Protein 8IS2 (pdb70)

Nearest PDB structures (foldseek):
  8is2-assembly1_A  TM=1.010E+00  e=1.302E-20  uncultured actinomycete
  8is2-assembly1_B  TM=9.151E-01  e=4.035E-15  uncultured actinomycete
  1tuw-assembly1_A-2  TM=8.340E-01  e=1.402E-08  Streptomyces glaucescens
  4oi3-assembly1_B  TM=5.193E-01  e=4.581E-02  Streptomyces coelicolor A3(2)
  6fxd-assembly1_B-2  TM=5.027E-01  e=1.161E-01  Pseudomonas fluorescens

Solvent-accessible surface area: 11975 Å² total; per-residue (Å²): 140,52,34,48,2,54,1,10,83,25,84,133,67,100,27,92,119,84,0,11,116,24,16,33,97,15,8,117,49,124,20,3,54,71,82,0,1,29,16,19,31,0,2,17,14,85,50,0,8,0,20,15,13,47,32,23,163,94,64,32,179,120,112,127,92,161,125,69,72,100,65,98,108,69,20,45,101,34,15,85,117,24,19,59,104,20,129,196,46,36,11,118,78,35,4,25,26,88,91,78,115,26,123,99,95,25,49,0,64,1,12,66,33,71,129,70,93,30,110,112,63,1,17,144,30,3,38,112,10,11,115,54,122,9,3,87,110,79,24,2,75,19,10,30,0,6,15,2,81,52,0,8,0,21,11,17,77,56,149,78,86,54,110,104,55,20,57,115,37,18,95,122,18,24,53,57,19,89,62,92,174,22,102,117,66,107,44,28,14,170,52,20,6,17,26,68,74,81,131,19,183,68,62,101

B-factor: mean 30.56, std 10.51, range [15.71, 93.15]

Organism: Actinomycetes bacterium (NCBI:txid1883427)

Radius of gyration: 17.84 Å; Cα contacts (8 Å, |Δi|>4): 338; chains: 2; bounding box: 38×46×34 Å

Sequence (204 aa):
MATTLIVARLKPGDHRDQISRLFAESDTTELPDLVGVQERRLLTFKDLYFHLVRTDEALSKTLTPQHDHPLFRSISEAMDEYVTPYEQASARQFYHWKRGLGRVATTLIVARLKPGDHRDQISRLFAESDTTELPDLVGVQERRLLTFKDLYFHLVRTDHPLFRSISEAMDEYVTPYEGAWGSVEQASARQFYHWKRGLGRVQP

Secondary structure (DSSP, 8-state):
-EEEEEEEEEPSS--HHHHHHHHHHHTTSSHHHHHTEEEEEEEEETTEEEEEEEE-GGGS-----SS--HHHHHHHHHHTTTEE-----BPEEEEEEETTTEE-/-EEEEEEEEPSS--HHHHHHHHHHHTTSSHHHHHT-SEEEEEEETTEEEEEEE---HHHHHHHHHGGGTEE-SSSTTTTTS--B-EEEEEEETTTEEEE-

Foldseek 3Di:
DDKWKFKWFWDPDDCVVVLVVLVVVLVVDCVCQQQQWDDWDWDDDDRMIIIITDGDPPSHDDDDDPDDDPSCVVSVVSCVVTTDHPVVRIDDDDWDQDVPPGTD/DKKKFKWFWDPDDCVVVLCVLVVVLVVDCVCVVQQWPDWDWDDDDRMIMIMTDGVPVSVVVSVVSCVVTTWHPDDPCTPNDGRIDDDQFDADPPVGGDHD

InterPro domains:
  IPR006765 Polyketide synthesis cyclase [PF04673] (3-105)
  IPR011008 Dimeric alpha-beta barrel [SSF54909] (1-106)
  IPR038474 Polyketide synthesis cyclase superfamily [G3DSA:3.30.70.1090] (1-107)

Structure (mmCIF, N/CA/C/O backbone):
data_8IS2
#
_entry.id   8IS2
#
_cell.length_a   50.945
_cell.length_b   50.945
_cell.length_c   74.750
_cell.angle_alpha   90.00
_cell.angle_beta   90.00
_cell.angle_gamma   120.00
#
_symmetry.space_group_name_H-M   'P 31'
#
loop_
_entity.id
_entity.type
_entity.pdbx_description
1 polymer Cyclase
2 water water
#
loop_
_atom_site.group_PDB
_atom_site.id
_atom_site.type_symbol
_atom_site.label_atom_id
_atom_site.label_alt_id
_atom_site.label_comp_id
_atom_site.label_asym_id
_atom_site.label_entity_id
_atom_site.label_seq_id
_atom_site.pdbx_PDB_ins_code
_atom_site.Cartn_x
_atom_site.Cartn_y
_atom_site.Cartn_z
_atom_site.occupancy
_atom_site.B_iso_or_equiv
_atom_site.auth_seq_id
_atom_site.auth_comp_id
_atom_site.auth_asym_id
_atom_site.auth_atom_id
_atom_site.pdbx_PDB_model_num
ATOM 1 N N . MET A 1 5 ? -7.568 4.557 -14.360 1.00 33.47 1 MET A N 1
ATOM 2 C CA . MET A 1 5 ? -7.971 4.806 -12.981 1.00 31.20 1 MET A CA 1
ATOM 3 C C . MET A 1 5 ? -9.087 5.835 -12.896 1.00 28.87 1 MET A C 1
ATOM 4 O O . MET A 1 5 ? -9.163 6.755 -13.706 1.00 30.77 1 MET A O 1
ATOM 9 N N . ALA A 1 6 ? -9.957 5.672 -11.906 1.00 24.25 2 ALA A N 1
ATOM 10 C CA . ALA A 1 6 ? -10.912 6.708 -11.545 1.00 21.59 2 ALA A CA 1
ATOM 11 C C . ALA A 1 6 ? -11.040 6.739 -10.033 1.00 20.74 2 ALA A C 1
ATOM 12 O O . ALA A 1 6 ? -11.058 5.692 -9.386 1.00 21.73 2 ALA A O 1
ATOM 14 N N . THR A 1 7 ? -11.126 7.940 -9.472 1.00 21.04 3 THR A N 1
ATOM 15 C CA . THR A 1 7 ? -11.350 8.134 -8.046 1.00 21.05 3 THR A CA 1
ATOM 16 C C . THR A 1 7 ? -12.676 8.860 -7.865 1.00 19.44 3 THR A C 1
ATOM 17 O O . THR A 1 7 ? -12.937 9.871 -8.531 1.00 21.38 3 THR A O 1
ATOM 21 N N . THR A 1 8 ? -13.528 8.319 -7.004 1.00 19.01 4 THR A N 1
ATOM 22 C CA . THR A 1 8 ? -14.850 8.872 -6.743 1.00 19.22 4 THR A CA 1
ATOM 23 C C . THR A 1 8 ? -14.985 9.147 -5.256 1.00 18.82 4 THR A C 1
ATOM 24 O O . THR A 1 8 ? -14.589 8.321 -4.436 1.00 18.74 4 THR A O 1
ATOM 28 N N . LEU A 1 9 ? -15.536 10.318 -4.917 1.00 17.31 5 LEU A N 1
ATOM 29 C CA . LEU A 1 9 ? -15.865 10.679 -3.537 1.00 17.19 5 LEU A CA 1
ATOM 30 C C . LEU A 1 9 ? -17.382 10.723 -3.392 1.00 18.08 5 LEU A C 1
ATOM 31 O O . LEU A 1 9 ? -18.044 11.589 -3.973 1.00 20.88 5 LEU A O 1
ATOM 36 N N . ILE A 1 10 ? -17.919 9.815 -2.607 1.00 18.66 6 ILE A N 1
ATOM 37 C CA . ILE A 1 10 ? -19.353 9.705 -2.358 1.00 19.10 6 ILE A CA 1
ATOM 38 C C . ILE A 1 10 ? -19.644 10.302 -0.993 1.00 19.30 6 ILE A C 1
ATOM 39 O O . ILE A 1 10 ? -18.882 10.097 -0.038 1.00 20.01 6 ILE A O 1
ATOM 44 N N . VAL A 1 11 ? -20.732 11.062 -0.896 1.00 21.20 7 VAL A N 1
ATOM 45 C CA . VAL A 1 11 ? -21.046 11.831 0.299 1.00 23.49 7 VAL A CA 1
ATOM 46 C C . VAL A 1 11 ? -22.476 11.529 0.721 1.00 22.58 7 VAL A C 1
ATOM 47 O O . VAL A 1 11 ? -23.379 11.448 -0.116 1.00 23.92 7 VAL A O 1
ATOM 51 N N . ALA A 1 12 ? -22.685 11.391 2.025 1.00 22.04 8 ALA A N 1
ATOM 52 C CA . ALA A 1 12 ? -24.022 11.279 2.585 1.00 22.76 8 ALA A CA 1
ATOM 53 C C . ALA A 1 12 ? -24.001 11.877 3.981 1.00 22.72 8 ALA A C 1
ATOM 54 O O . ALA A 1 12 ? -22.947 12.234 4.517 1.00 23.42 8 ALA A O 1
ATOM 56 N N . ARG A 1 13 ? -25.180 11.990 4.574 1.00 22.66 9 ARG A N 1
ATOM 57 C CA . ARG A 1 13 ? -25.319 12.493 5.931 1.00 22.48 9 ARG A CA 1
ATOM 58 C C . ARG A 1 13 ? -25.493 11.313 6.880 1.00 21.16 9 ARG A C 1
ATOM 59 O O . ARG A 1 13 ? -26.318 10.432 6.634 1.00 22.91 9 ARG A O 1
ATOM 67 N N . LEU A 1 14 ? -24.721 11.293 7.962 1.00 22.21 10 LEU A N 1
ATOM 68 C CA . LEU A 1 14 ? -24.909 10.274 8.989 1.00 22.43 10 LEU A CA 1
ATOM 69 C C . LEU A 1 14 ? -26.199 10.520 9.760 1.00 25.24 10 LEU A C 1
ATOM 70 O O . LEU A 1 14 ? -26.577 11.667 10.020 1.00 26.45 10 LEU A O 1
ATOM 75 N N . LYS A 1 15 ? -26.880 9.434 10.141 1.00 26.09 11 LYS A N 1
ATOM 76 C CA . LYS A 1 15 ? -27.976 9.538 11.088 1.00 32.12 11 LYS A CA 1
ATOM 77 C C . LYS A 1 15 ? -27.409 9.669 12.495 1.00 34.59 11 LYS A C 1
ATOM 78 O O . LYS A 1 15 ? -26.251 9.313 12.735 1.00 36.24 11 LYS A O 1
ATOM 84 N N . PRO A 1 16 ? -28.191 10.205 13.436 1.00 37.65 12 PRO A N 1
ATOM 85 C CA . PRO A 1 16 ? -27.690 10.392 14.806 1.00 38.38 12 PRO A CA 1
ATOM 86 C C . PRO A 1 16 ? -27.127 9.110 15.404 1.00 37.87 12 PRO A C 1
ATOM 87 O O . PRO A 1 16 ? -27.657 8.018 15.197 1.00 37.28 12 PRO A O 1
ATOM 91 N N . GLY A 1 17 ? -26.052 9.262 16.167 1.00 37.97 13 GLY A N 1
ATOM 92 C CA . GLY A 1 17 ? -25.332 8.170 16.789 1.00 38.51 13 GLY A CA 1
ATOM 93 C C . GLY A 1 17 ? -23.901 8.099 16.298 1.00 38.00 13 GLY A C 1
ATOM 94 O O . GLY A 1 17 ? -23.406 8.983 15.592 1.00 39.30 13 GLY A O 1
ATOM 95 N N . ASP A 1 18 ? -23.222 7.028 16.694 1.00 36.09 14 ASP A N 1
ATOM 96 C CA . ASP A 1 18 ? -21.886 6.708 16.202 1.00 35.13 14 ASP A CA 1
ATOM 97 C C . ASP A 1 18 ? -22.005 5.351 15.520 1.00 31.94 14 ASP A C 1
ATOM 98 O O . ASP A 1 18 ? -22.088 4.315 16.188 1.00 31.84 14 ASP A O 1
ATOM 103 N N . HIS A 1 19 ? -22.034 5.364 14.191 1.00 29.21 15 HIS A N 1
ATOM 104 C CA . HIS A 1 19 ? -22.237 4.167 13.395 1.00 27.26 15 HIS A CA 1
ATOM 105 C C . HIS A 1 19 ? -20.956 3.683 12.746 1.00 25.89 15 HIS A C 1
ATOM 106 O O . HIS A 1 19 ? -21.011 2.794 11.894 1.00 25.49 15 HIS A O 1
ATOM 113 N N . ARG A 1 20 ? -19.803 4.224 13.139 1.00 25.59 16 ARG A N 1
ATOM 114 C CA . ARG A 1 20 ? -18.577 3.938 12.402 1.00 26.32 16 ARG A CA 1
ATOM 115 C C . ARG A 1 20 ? -18.210 2.458 12.456 1.00 24.43 16 ARG A C 1
ATOM 116 O O . ARG A 1 20 ? -17.823 1.877 11.435 1.00 23.51 16 ARG A O 1
ATOM 124 N N . ASP A 1 21 ? -18.317 1.827 13.630 1.00 24.50 17 ASP A N 1
ATOM 125 C CA . ASP A 1 21 ? -17.992 0.405 13.726 1.00 24.48 17 ASP A CA 1
ATOM 126 C C . ASP A 1 21 ? -18.895 -0.434 12.828 1.00 23.54 17 ASP A C 1
ATOM 127 O O . ASP A 1 21 ? -18.440 -1.393 12.190 1.00 21.86 17 ASP A O 1
ATOM 132 N N . GLN A 1 22 ? -20.175 -0.072 12.755 1.00 22.76 18 GLN A N 1
ATOM 133 C CA . GLN A 1 22 ? -21.130 -0.812 11.935 1.00 23.43 18 GLN A CA 1
ATOM 134 C C . GLN A 1 22 ? -20.838 -0.637 10.446 1.00 20.58 18 GLN A C 1
ATOM 135 O O . GLN A 1 22 ? -20.829 -1.618 9.684 1.00 20.74 18 GLN A O 1
ATOM 141 N N . ILE A 1 23 ? -20.633 0.616 10.008 1.00 19.38 19 ILE A N 1
ATOM 142 C CA . ILE A 1 23 ? -20.318 0.908 8.613 1.00 19.20 19 ILE A CA 1
ATOM 143 C C . ILE A 1 23 ? -19.018 0.227 8.215 1.00 18.38 19 ILE A C 1
ATOM 144 O O . ILE A 1 23 ? -18.926 -0.409 7.159 1.00 19.84 19 ILE A O 1
ATOM 149 N N . SER A 1 24 ? -17.986 0.367 9.055 1.00 18.62 20 SER A N 1
ATOM 150 C CA . SER A 1 24 ? -16.708 -0.287 8.811 1.00 19.11 20 SER A CA 1
ATOM 151 C C . SER A 1 24 ? -16.907 -1.775 8.579 1.00 18.61 20 SER A C 1
ATOM 152 O O . SER A 1 24 ? -16.356 -2.350 7.633 1.00 20.41 20 SER A O 1
ATOM 155 N N . ARG A 1 25 ? -17.719 -2.408 9.432 1.00 20.37 21 ARG A N 1
ATOM 156 C CA . ARG A 1 25 ? -17.962 -3.841 9.317 1.00 20.34 21 ARG A CA 1
ATOM 157 C C . ARG A 1 25 ? -18.637 -4.192 8.002 1.00 19.67 21 ARG A C 1
ATOM 158 O O . ARG A 1 25 ? -18.274 -5.186 7.359 1.00 20.66 21 ARG A O 1
ATOM 166 N N . LEU A 1 26 ? -19.649 -3.426 7.609 1.00 19.36 22 LEU A N 1
ATOM 167 C CA . LEU A 1 26 ? -20.333 -3.704 6.346 1.00 21.00 22 LEU A CA 1
ATOM 168 C C . LEU A 1 26 ? -19.341 -3.729 5.190 1.00 19.96 22 LEU A C 1
ATOM 169 O O . LEU A 1 26 ? -19.366 -4.624 4.337 1.00 19.60 22 LEU A O 1
ATOM 174 N N . PHE A 1 27 ? -18.449 -2.745 5.149 1.00 18.30 23 PHE A N 1
ATOM 175 C CA . PHE A 1 27 ? -17.490 -2.673 4.055 1.00 18.24 23 PHE A CA 1
ATOM 176 C C . PHE A 1 27 ? -16.396 -3.732 4.167 1.00 18.62 23 PHE A C 1
ATOM 177 O O . PHE A 1 27 ? -16.023 -4.346 3.159 1.00 18.56 23 PHE A O 1
ATOM 185 N N . ALA A 1 28 ? -15.873 -3.953 5.371 1.00 17.93 24 ALA A N 1
ATOM 186 C CA . ALA A 1 28 ? -14.871 -4.997 5.593 1.00 19.61 24 ALA A CA 1
ATOM 187 C C . ALA A 1 28 ? -15.370 -6.349 5.103 1.00 20.82 24 ALA A C 1
ATOM 188 O O . ALA A 1 28 ? -14.666 -7.057 4.374 1.00 22.70 24 ALA A O 1
ATOM 190 N N . GLU A 1 29 ? -16.581 -6.743 5.518 1.00 20.01 25 GLU A N 1
ATOM 191 C CA . GLU A 1 29 ? -17.158 -8.005 5.071 1.00 23.81 25 GLU A CA 1
ATOM 192 C C . GLU A 1 29 ? -17.342 -8.028 3.553 1.00 22.31 25 GLU A C 1
ATOM 193 O O . GLU A 1 29 ? -16.967 -9.003 2.891 1.00 21.42 25 GLU A O 1
ATOM 199 N N . SER A 1 30 ? -17.864 -6.936 2.979 1.00 24.10 26 SER A N 1
ATOM 200 C CA . SER A 1 30 ? -18.035 -6.870 1.530 1.00 23.81 26 SER A CA 1
ATOM 201 C C . SER A 1 30 ? -16.700 -7.027 0.818 1.00 21.12 26 SER A C 1
ATOM 202 O O . SER A 1 30 ? -16.596 -7.745 -0.189 1.00 21.61 26 SER A O 1
ATOM 205 N N . ASP A 1 31 ? -15.657 -6.400 1.351 1.00 19.91 27 ASP A N 1
ATOM 206 C CA . ASP A 1 31 ? -14.344 -6.410 0.722 1.00 21.23 27 ASP A CA 1
ATOM 207 C C . ASP A 1 31 ? -13.612 -7.736 0.869 1.00 23.20 27 ASP A C 1
ATOM 208 O O . ASP A 1 31 ? -12.543 -7.888 0.271 1.00 24.60 27 ASP A O 1
ATOM 213 N N . THR A 1 32 ? -14.146 -8.699 1.628 1.00 23.39 28 THR A N 1
ATOM 214 C CA . THR A 1 32 ? -13.626 -10.061 1.598 1.00 25.72 28 THR A CA 1
ATOM 215 C C . THR A 1 32 ? -14.266 -10.904 0.507 1.00 27.39 28 THR A C 1
ATOM 216 O O . THR A 1 32 ? -13.824 -12.036 0.292 1.00 29.41 28 THR A O 1
ATOM 220 N N . THR A 1 33 ? -15.305 -10.402 -0.162 1.00 27.14 29 THR A N 1
ATOM 221 C CA . THR A 1 33 ? -15.980 -11.136 -1.219 1.00 28.33 29 THR A CA 1
ATOM 222 C C . THR A 1 33 ? -15.335 -10.799 -2.557 1.00 29.38 29 THR A C 1
ATOM 223 O O . THR A 1 33 ? -14.368 -10.037 -2.640 1.00 26.94 29 THR A O 1
ATOM 227 N N . GLU A 1 34 ? -15.887 -11.364 -3.628 1.00 30.65 30 GLU A N 1
ATOM 228 C CA . GLU A 1 34 ? -15.436 -10.965 -4.954 1.00 33.47 30 GLU A CA 1
ATOM 229 C C . GLU A 1 34 ? -15.999 -9.615 -5.404 1.00 30.72 30 GLU A C 1
ATOM 230 O O . GLU A 1 34 ? -15.648 -9.166 -6.499 1.00 28.93 30 GLU A O 1
ATOM 236 N N . LEU A 1 35 ? -16.831 -8.945 -4.589 1.00 27.42 31 LEU A N 1
ATOM 237 C CA . LEU A 1 35 ? -17.405 -7.664 -5.010 1.00 26.72 31 LEU A CA 1
ATOM 238 C C . LEU A 1 35 ? -16.360 -6.622 -5.401 1.00 25.20 31 LEU A C 1
ATOM 239 O O . LEU A 1 35 ? -16.496 -6.018 -6.477 1.00 25.70 31 LEU A O 1
ATOM 244 N N . PRO A 1 36 ? -15.311 -6.360 -4.619 1.00 23.35 32 PRO A N 1
ATOM 245 C CA . PRO A 1 36 ? -14.279 -5.445 -5.127 1.00 23.83 32 PRO A CA 1
ATOM 246 C C . PRO A 1 36 ? -13.618 -5.940 -6.395 1.00 23.56 32 PRO A C 1
ATOM 247 O O . PRO A 1 36 ? -13.114 -5.122 -7.172 1.00 23.02 32 PRO A O 1
ATOM 251 N N . ASP A 1 37 ? -13.605 -7.255 -6.632 1.00 26.96 33 ASP A N 1
ATOM 252 C CA . ASP A 1 37 ? -13.017 -7.779 -7.860 1.00 27.97 33 ASP A CA 1
ATOM 253 C C . ASP A 1 37 ? -13.945 -7.595 -9.052 1.00 29.29 33 ASP A C 1
ATOM 254 O O . ASP A 1 37 ? -13.468 -7.372 -10.169 1.00 31.42 33 ASP A O 1
ATOM 259 N N . LEU A 1 38 ? -15.261 -7.689 -8.843 1.00 28.34 34 LEU A N 1
ATOM 260 C CA . LEU A 1 38 ? -16.205 -7.371 -9.914 1.00 31.04 34 LEU A CA 1
ATOM 261 C C . LEU A 1 38 ? -16.139 -5.896 -10.286 1.00 29.18 34 LEU A C 1
ATOM 262 O O . LEU A 1 38 ? -16.195 -5.542 -11.469 1.00 28.98 34 LEU A O 1
ATOM 267 N N . VAL A 1 39 ? -16.035 -5.019 -9.290 1.00 25.13 35 VAL A N 1
ATOM 268 C CA . VAL A 1 39 ? -15.996 -3.585 -9.555 1.00 23.54 35 VAL A CA 1
ATOM 269 C C . VAL A 1 39 ? -14.655 -3.181 -10.155 1.00 24.96 35 VAL A C 1
ATOM 270 O O . VAL A 1 39 ? -14.591 -2.341 -11.060 1.00 26.91 35 VAL A O 1
ATOM 274 N N . GLY A 1 40 ? -13.566 -3.772 -9.671 1.00 24.77 36 GLY A N 1
ATOM 275 C CA . GLY A 1 40 ? -12.240 -3.317 -10.028 1.00 23.84 36 GLY A CA 1
ATOM 276 C C . GLY A 1 40 ? -11.651 -2.355 -9.023 1.00 21.50 36 GLY A C 1
ATOM 277 O O . GLY A 1 40 ? -10.907 -1.447 -9.408 1.00 23.69 36 GLY A O 1
ATOM 278 N N . VAL A 1 41 ? -11.968 -2.516 -7.740 1.00 21.97 37 VAL A N 1
ATOM 279 C CA . VAL A 1 41 ? -11.514 -1.572 -6.729 1.00 20.61 37 VAL A CA 1
ATOM 280 C C . VAL A 1 41 ? -10.030 -1.771 -6.468 1.00 20.57 37 VAL A C 1
ATOM 281 O O . VAL A 1 41 ? -9.567 -2.893 -6.221 1.00 22.97 37 VAL A O 1
ATOM 285 N N . GLN A 1 42 ? -9.278 -0.671 -6.488 1.00 21.24 38 GLN A N 1
ATOM 286 C CA . GLN A 1 42 ? -7.871 -0.697 -6.115 1.00 22.24 38 GLN A CA 1
ATOM 287 C C . GLN A 1 42 ? -7.634 -0.264 -4.677 1.00 20.56 38 GLN A C 1
ATOM 288 O O . GLN A 1 42 ? -6.711 -0.773 -4.035 1.00 22.63 38 GLN A O 1
ATOM 294 N N . GLU A 1 43 ? -8.463 0.635 -4.153 1.00 20.74 39 GLU A N 1
ATOM 295 C CA . GLU A 1 43 ? -8.272 1.172 -2.816 1.00 19.89 39 GLU A CA 1
ATOM 296 C C . GLU A 1 43 ? -9.564 1.840 -2.384 1.00 18.28 39 GLU A C 1
ATOM 297 O O . GLU A 1 43 ? -10.267 2.438 -3.210 1.00 19.13 39 GLU A O 1
ATOM 303 N N . ARG A 1 44 ? -9.884 1.717 -1.104 1.00 18.02 40 ARG A N 1
ATOM 304 C CA . ARG A 1 44 ? -11.108 2.286 -0.567 1.00 17.73 40 ARG A CA 1
ATOM 305 C C . ARG A 1 44 ? -10.792 2.901 0.786 1.00 17.41 40 ARG A C 1
ATOM 306 O O . ARG A 1 44 ? -10.076 2.300 1.591 1.00 18.65 40 ARG A O 1
ATOM 314 N N . ARG A 1 45 ? -11.369 4.073 1.053 1.00 17.85 41 ARG A N 1
ATOM 315 C CA . ARG A 1 45 ? -11.293 4.702 2.358 1.00 17.97 41 ARG A CA 1
ATOM 316 C C . ARG A 1 45 ? -12.673 5.217 2.723 1.00 18.25 41 ARG A C 1
ATOM 317 O O . ARG A 1 45 ? -13.390 5.720 1.853 1.00 19.27 41 ARG A O 1
ATOM 325 N N . LEU A 1 46 ? -13.037 5.119 4.000 1.00 18.48 42 LEU A N 1
ATOM 326 C CA . LEU A 1 46 ? -14.251 5.706 4.545 1.00 17.23 42 LEU A CA 1
ATOM 327 C C . LEU A 1 46 ? -13.848 6.711 5.616 1.00 17.10 42 LEU A C 1
ATOM 328 O O . LEU A 1 46 ? -12.943 6.442 6.414 1.00 18.75 42 LEU A O 1
ATOM 333 N N . LEU A 1 47 ? -14.518 7.857 5.625 1.00 17.69 43 LEU A N 1
ATOM 334 C CA . LEU A 1 47 ? -14.199 8.922 6.554 1.00 17.14 43 LEU A CA 1
ATOM 335 C C . LEU A 1 47 ? -15.491 9.530 7.073 1.00 16.60 43 LEU A C 1
ATOM 336 O O . LEU A 1 47 ? -16.564 9.375 6.480 1.00 19.49 43 LEU A O 1
ATOM 341 N N . THR A 1 48 ? -15.371 10.265 8.174 1.00 18.18 44 THR A N 1
ATOM 342 C CA . THR A 1 48 ? -16.471 11.060 8.676 1.00 18.40 44 THR A CA 1
ATOM 343 C C . THR A 1 48 ? -15.954 12.440 9.035 1.00 17.94 44 THR A C 1
ATOM 344 O O . THR A 1 48 ? -14.779 12.616 9.381 1.00 18.57 44 THR A O 1
ATOM 348 N N . PHE A 1 49 ? -16.833 13.420 8.904 1.00 20.45 45 PHE A N 1
ATOM 349 C CA . PHE A 1 49 ? -16.600 14.768 9.413 1.00 20.30 45 PHE A CA 1
ATOM 350 C C . PHE A 1 49 ? -17.934 15.290 9.922 1.00 20.23 45 PHE A C 1
ATOM 351 O O . PHE A 1 49 ? -18.864 15.482 9.130 1.00 21.33 45 PHE A O 1
ATOM 359 N N . LYS A 1 50 ? -18.050 15.477 11.232 1.00 21.72 46 LYS A N 1
ATOM 360 C CA . LYS A 1 50 ? -19.289 15.973 11.842 1.00 23.46 46 LYS A CA 1
ATOM 361 C C . LYS A 1 50 ? -20.412 15.011 11.470 1.00 24.68 46 LYS A C 1
ATOM 362 O O . LYS A 1 50 ? -20.280 13.804 11.730 1.00 26.36 46 LYS A O 1
ATOM 368 N N . ASP A 1 51 ? -21.495 15.469 10.846 1.00 23.66 47 ASP A N 1
ATOM 369 C CA . ASP A 1 51 ? -22.569 14.586 10.422 1.00 24.93 47 ASP A CA 1
ATOM 370 C C . ASP A 1 51 ? -22.435 14.130 8.968 1.00 22.72 47 ASP A C 1
ATOM 371 O O . ASP A 1 51 ? -23.440 13.760 8.364 1.00 24.31 47 ASP A O 1
ATOM 376 N N . LEU A 1 52 ? -21.236 14.170 8.389 1.00 20.00 48 LEU A N 1
ATOM 377 C CA . LEU A 1 52 ? -21.012 13.777 7.003 1.00 20.03 48 LEU A CA 1
ATOM 378 C C . LEU A 1 52 ? -20.261 12.458 6.945 1.00 20.54 48 LEU A C 1
ATOM 379 O O . LEU A 1 52 ? -19.315 12.238 7.708 1.00 22.19 48 LEU A O 1
ATOM 384 N N . TYR A 1 53 ? -20.693 11.595 6.032 1.00 19.47 49 TYR A N 1
ATOM 385 C CA . TYR A 1 53 ? -20.058 10.331 5.692 1.00 18.21 49 TYR A CA 1
ATOM 386 C C . TYR A 1 53 ? -19.394 10.454 4.325 1.00 18.17 49 TYR A C 1
ATOM 387 O O . TYR A 1 53 ? -19.970 11.029 3.399 1.00 20.95 49 TYR A O 1
ATOM 396 N N . PHE A 1 54 ? -18.185 9.902 4.198 1.00 18.28 50 PHE A N 1
ATOM 397 C CA . PHE A 1 54 ? -17.441 9.947 2.943 1.00 16.27 50 PHE A CA 1
ATOM 398 C C . PHE A 1 54 ? -16.959 8.560 2.566 1.00 15.71 50 PHE A C 1
ATOM 399 O O . PHE A 1 54 ? -16.389 7.856 3.399 1.00 18.84 50 PHE A O 1
ATOM 407 N N . HIS A 1 55 ? -17.189 8.180 1.316 1.00 17.04 51 HIS A N 1
ATOM 408 C CA . HIS A 1 55 ? -16.668 6.945 0.759 1.00 17.89 51 HIS A CA 1
ATOM 409 C C . HIS A 1 55 ? -15.782 7.337 -0.417 1.00 17.39 51 HIS A C 1
ATOM 410 O O . HIS A 1 55 ? -16.278 7.851 -1.424 1.00 20.33 51 HIS A O 1
ATOM 417 N N . LEU A 1 56 ? -14.478 7.137 -0.274 1.00 16.84 52 LEU A N 1
ATOM 418 C CA . LEU A 1 56 ? -13.495 7.480 -1.291 1.00 16.67 52 LEU A CA 1
ATOM 419 C C . LEU A 1 56 ? -12.983 6.175 -1.889 1.00 15.89 52 LEU A C 1
ATOM 420 O O . LEU A 1 56 ? -12.446 5.333 -1.160 1.00 18.70 52 LEU A O 1
ATOM 425 N N . VAL A 1 57 ? -13.179 5.988 -3.201 1.00 16.54 53 VAL A N 1
ATOM 426 C CA . VAL A 1 57 ? -12.896 4.704 -3.848 1.00 17.23 53 VAL A CA 1
ATOM 427 C C . VAL A 1 57 ? -12.184 4.922 -5.181 1.00 18.29 53 VAL A C 1
ATOM 428 O O . VAL A 1 57 ? -12.598 5.761 -5.984 1.00 20.34 53 VAL A O 1
ATOM 432 N N . ARG A 1 58 ? -11.093 4.197 -5.397 1.00 18.41 54 ARG A N 1
ATOM 433 C CA . ARG A 1 58 ? -10.325 4.233 -6.635 1.00 19.44 54 ARG A CA 1
ATOM 434 C C . ARG A 1 58 ? -10.554 2.912 -7.347 1.00 19.67 54 ARG A C 1
ATOM 435 O O . ARG A 1 58 ? -10.343 1.846 -6.756 1.00 20.32 54 ARG A O 1
ATOM 443 N N . THR A 1 59 ? -10.982 2.984 -8.606 1.00 20.16 55 THR A N 1
ATOM 444 C CA . THR A 1 59 ? -11.315 1.814 -9.400 1.00 21.86 55 THR A CA 1
ATOM 445 C C . THR A 1 59 ? -10.470 1.828 -10.662 1.00 25.14 55 THR A C 1
ATOM 446 O O . THR A 1 59 ? -9.946 2.866 -11.069 1.00 27.47 55 THR A O 1
ATOM 450 N N . ASP A 1 60 ? -10.332 0.659 -11.278 1.00 27.58 56 ASP A N 1
ATOM 451 C CA . ASP A 1 60 ? -9.454 0.489 -12.428 1.00 33.33 56 ASP A CA 1
ATOM 452 C C . ASP A 1 60 ? -10.194 -0.350 -13.453 1.00 34.77 56 ASP A C 1
ATOM 453 O O . ASP A 1 60 ? -10.595 -1.481 -13.160 1.00 31.33 56 ASP A O 1
ATOM 458 N N . GLU A 1 61 ? -10.360 0.207 -14.653 1.00 37.22 57 GLU A N 1
ATOM 459 C CA . GLU A 1 61 ? -11.127 -0.460 -15.701 1.00 40.33 57 GLU A CA 1
ATOM 460 C C . GLU A 1 61 ? -10.489 -1.770 -16.144 1.00 41.11 57 GLU A C 1
ATOM 461 O O . GLU A 1 61 ? -11.195 -2.670 -16.610 1.00 44.09 57 GLU A O 1
ATOM 467 N N . ALA A 1 62 ? -9.174 -1.909 -15.996 1.00 39.53 58 ALA A N 1
ATOM 468 C CA . ALA A 1 62 ? -8.494 -3.103 -16.482 1.00 40.54 58 ALA A CA 1
ATOM 469 C C . ALA A 1 62 ? -8.567 -4.292 -15.528 1.00 40.27 58 ALA A C 1
ATOM 470 O O . ALA A 1 62 ? -8.232 -5.408 -15.937 1.00 41.01 58 ALA A O 1
ATOM 472 N N . LEU A 1 63 ? -8.996 -4.094 -14.279 1.00 38.50 59 LEU A N 1
ATOM 473 C CA . LEU A 1 63 ? -8.929 -5.167 -13.292 1.00 39.87 59 LEU A CA 1
ATOM 474 C C . LEU A 1 63 ? -10.043 -6.195 -13.435 1.00 41.09 59 LEU A C 1
ATOM 475 O O . LEU A 1 63 ? -9.934 -7.287 -12.863 1.00 40.84 59 LEU A O 1
ATOM 480 N N . SER A 1 64 ? -11.115 -5.873 -14.153 1.00 42.20 60 SER A N 1
ATOM 481 C CA . SER A 1 64 ? -12.273 -6.752 -14.209 1.00 41.94 60 SER A CA 1
ATOM 482 C C . SER A 1 64 ? -12.988 -6.583 -15.540 1.00 40.45 60 SER A C 1
ATOM 483 O O . SER A 1 64 ? -12.853 -5.564 -16.221 1.00 40.35 60 SER A O 1
ATOM 486 N N . LYS A 1 65 ? -13.761 -7.601 -15.898 1.00 39.65 61 LYS A N 1
ATOM 487 C CA . LYS A 1 65 ? -14.606 -7.509 -17.075 1.00 38.54 61 LYS A CA 1
ATOM 488 C C . LYS A 1 65 ? -15.796 -6.610 -16.786 1.00 34.97 61 LYS A C 1
ATOM 489 O O . LYS A 1 65 ? -16.338 -6.603 -15.676 1.00 35.81 61 LYS A O 1
ATOM 495 N N . THR A 1 66 ? -16.201 -5.848 -17.794 1.00 31.28 62 THR A N 1
ATOM 496 C CA . THR A 1 66 ? -17.365 -4.985 -17.659 1.00 28.51 62 THR A CA 1
ATOM 497 C C . THR A 1 66 ? -18.638 -5.821 -17.636 1.00 28.17 62 THR A C 1
ATOM 498 O O . THR A 1 66 ? -18.831 -6.704 -18.480 1.00 30.51 62 THR A O 1
ATOM 502 N N . LEU A 1 67 ? -19.495 -5.550 -16.655 1.00 25.46 63 LEU A N 1
ATOM 503 C CA . LEU A 1 67 ? -20.853 -6.064 -16.615 1.00 25.24 63 LEU A CA 1
ATOM 504 C C . LEU A 1 67 ? -21.780 -4.868 -16.711 1.00 24.35 63 LEU A C 1
ATOM 505 O O . LEU A 1 67 ? -21.481 -3.805 -16.152 1.00 24.81 63 LEU A O 1
ATOM 510 N N . THR A 1 68 ? -22.894 -5.029 -17.435 1.00 24.07 64 THR A N 1
ATOM 511 C CA . THR A 1 68 ? -23.942 -4.013 -17.534 1.00 24.96 64 THR A CA 1
ATOM 512 C C . THR A 1 68 ? -25.266 -4.645 -17.112 1.00 25.86 64 THR A C 1
ATOM 513 O O . THR A 1 68 ? -26.151 -4.879 -17.944 1.00 26.43 64 THR A O 1
ATOM 517 N N . PRO A 1 69 ? -25.435 -4.943 -15.826 1.00 24.60 65 PRO A N 1
ATOM 518 C CA . PRO A 1 69 ? -26.601 -5.726 -15.414 1.00 25.06 65 PRO A CA 1
ATOM 519 C C . PRO A 1 69 ? -27.870 -4.893 -15.398 1.00 25.13 65 PRO A C 1
ATOM 520 O O . PRO A 1 69 ? -27.855 -3.678 -15.194 1.00 24.39 65 PRO A O 1
ATOM 524 N N . GLN A 1 70 ? -28.991 -5.577 -15.604 1.00 27.64 66 GLN A N 1
ATOM 525 C CA . GLN A 1 70 ? -30.286 -4.917 -15.540 1.00 29.57 66 GLN A CA 1
ATOM 526 C C . GLN A 1 70 ? -30.698 -4.636 -14.102 1.00 28.34 66 GLN A C 1
ATOM 527 O O . GLN A 1 70 ? -31.447 -3.686 -13.852 1.00 29.66 66 GLN A O 1
ATOM 533 N N . HIS A 1 71 ? -30.218 -5.440 -13.150 1.00 26.02 67 HIS A N 1
ATOM 534 C CA . HIS A 1 71 ? -30.552 -5.281 -11.741 1.00 25.86 67 HIS A CA 1
ATOM 535 C C . HIS A 1 71 ? -29.291 -5.308 -10.894 1.00 24.85 67 HIS A C 1
ATOM 536 O O . HIS A 1 71 ? -28.259 -5.866 -11.281 1.00 25.21 67 HIS A O 1
ATOM 543 N N . ASP A 1 72 ? -29.396 -4.692 -9.724 1.00 22.83 68 ASP A N 1
ATOM 544 C CA . ASP A 1 72 ? -28.285 -4.683 -8.787 1.00 23.39 68 ASP A CA 1
ATOM 545 C C . ASP A 1 72 ? -27.850 -6.111 -8.490 1.00 22.57 68 ASP A C 1
ATOM 546 O O . ASP A 1 72 ? -28.679 -7.016 -8.353 1.00 24.54 68 ASP A O 1
ATOM 551 N N . HIS A 1 73 ? -26.544 -6.310 -8.382 1.00 23.41 69 HIS A N 1
ATOM 552 C CA . HIS A 1 73 ? -26.051 -7.568 -7.848 1.00 24.10 69 HIS A CA 1
ATOM 553 C C . HIS A 1 73 ? -26.525 -7.705 -6.400 1.00 23.89 69 HIS A C 1
ATOM 554 O O . HIS A 1 73 ? -26.560 -6.706 -5.672 1.00 24.42 69 HIS A O 1
ATOM 561 N N . PRO A 1 74 ? -26.904 -8.920 -5.953 1.00 23.08 70 PRO A N 1
ATOM 562 C CA . PRO A 1 74 ? -27.355 -9.102 -4.554 1.00 21.36 70 PRO A CA 1
ATOM 563 C C . PRO A 1 74 ? -26.388 -8.565 -3.509 1.00 22.08 70 PRO A C 1
ATOM 564 O O . PRO A 1 74 ? -26.821 -8.071 -2.458 1.00 23.26 70 PRO A O 1
ATOM 568 N N . LEU A 1 75 ? -25.082 -8.655 -3.765 1.00 21.26 71 LEU A N 1
ATOM 569 C CA . LEU A 1 75 ? -24.111 -8.177 -2.785 1.00 22.44 71 LEU A CA 1
ATOM 570 C C . LEU A 1 75 ? -24.129 -6.662 -2.699 1.00 22.10 71 LEU A C 1
ATOM 571 O O . LEU A 1 75 ? -23.955 -6.094 -1.617 1.00 22.37 71 LEU A O 1
ATOM 576 N N . PHE A 1 76 ? -24.350 -5.992 -3.830 1.00 20.64 72 PHE A N 1
ATOM 577 C CA . PHE A 1 76 ? -24.474 -4.538 -3.810 1.00 20.80 72 PHE A CA 1
ATOM 578 C C . PHE A 1 76 ? -25.792 -4.121 -3.177 1.00 22.28 72 PHE A C 1
ATOM 579 O O . PHE A 1 76 ? -25.835 -3.179 -2.383 1.00 21.31 72 PHE A O 1
ATOM 587 N N . ARG A 1 77 ? -26.877 -4.813 -3.520 1.00 23.60 73 ARG A N 1
ATOM 588 C CA . ARG A 1 77 ? -28.154 -4.552 -2.880 1.00 24.11 73 ARG A CA 1
ATOM 589 C C . ARG A 1 77 ? -28.042 -4.667 -1.365 1.00 22.83 73 ARG A C 1
ATOM 590 O O . ARG A 1 77 ? -28.584 -3.834 -0.628 1.00 23.39 73 ARG A O 1
ATOM 598 N N . SER A 1 78 ? -27.299 -5.669 -0.888 1.00 23.21 74 SER A N 1
ATOM 599 C CA . SER A 1 78 ? -27.189 -5.915 0.547 1.00 23.28 74 SER A CA 1
ATOM 600 C C . SER A 1 78 ? -26.511 -4.750 1.257 1.00 22.06 74 SER A C 1
ATOM 601 O O . SER A 1 78 ? -27.032 -4.228 2.248 1.00 23.13 74 SER A O 1
ATOM 604 N N . ILE A 1 79 ? -25.328 -4.340 0.781 1.00 21.31 75 ILE A N 1
ATOM 605 C CA . ILE A 1 79 ? -24.610 -3.267 1.465 1.00 21.19 75 ILE A CA 1
ATOM 606 C C . ILE A 1 79 ? -25.344 -1.949 1.285 1.00 21.40 75 ILE A C 1
ATOM 607 O O . ILE A 1 79 ? -25.371 -1.105 2.197 1.00 22.15 75 ILE A O 1
ATOM 612 N N . SER A 1 80 ? -25.971 -1.755 0.123 1.00 23.99 76 SER A N 1
ATOM 613 C CA . SER A 1 80 ? -26.679 -0.509 -0.145 1.00 27.25 76 SER A CA 1
ATOM 614 C C . SER A 1 80 ? -27.841 -0.332 0.823 1.00 28.29 76 SER A C 1
ATOM 615 O O . SER A 1 80 ? -27.970 0.712 1.476 1.00 28.59 76 SER A O 1
ATOM 618 N N . GLU A 1 81 ? -28.680 -1.36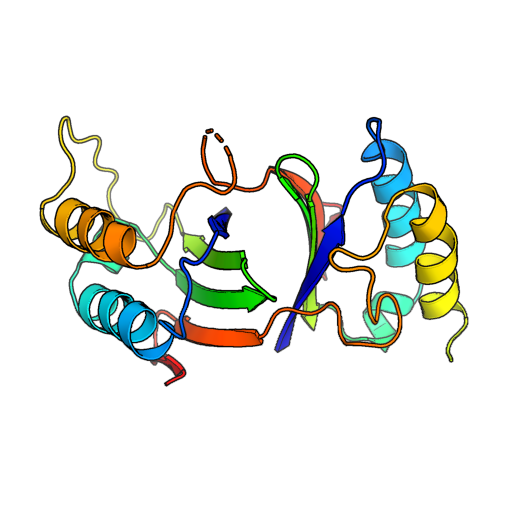3 0.955 1.00 28.14 77 GLU A N 1
ATOM 619 C CA . GLU A 1 81 ? -29.820 -1.283 1.862 1.00 29.32 77 GLU A CA 1
ATOM 620 C C . GLU A 1 81 ? -29.374 -1.260 3.319 1.00 27.59 77 GLU A C 1
ATOM 621 O O . GLU A 1 81 ? -29.984 -0.573 4.148 1.00 28.39 77 GLU A O 1
ATOM 627 N N . ALA A 1 82 ? -28.300 -1.984 3.647 1.00 25.14 78 ALA A N 1
ATOM 628 C CA . ALA A 1 82 ? -27.790 -1.980 5.016 1.00 24.51 78 ALA A CA 1
ATOM 629 C C . ALA A 1 82 ? -27.299 -0.596 5.416 1.00 24.70 78 ALA A C 1
ATOM 630 O O . ALA A 1 82 ? -27.536 -0.144 6.545 1.00 25.79 78 ALA A O 1
ATOM 632 N N . MET A 1 83 ? -26.647 0.110 4.491 1.00 23.79 79 MET A N 1
ATOM 633 C CA . MET A 1 83 ? -26.166 1.453 4.772 1.00 25.13 79 MET A CA 1
ATOM 634 C C . MET A 1 83 ? -27.310 2.419 5.022 1.00 24.59 79 MET A C 1
ATOM 635 O O . MET A 1 83 ? -27.107 3.440 5.687 1.00 23.88 79 MET A O 1
ATOM 640 N N . ASP A 1 84 ? -28.517 2.108 4.535 1.00 26.97 80 ASP A N 1
ATOM 641 C CA . ASP A 1 84 ? -29.650 2.996 4.756 1.00 32.80 80 ASP A CA 1
ATOM 642 C C . ASP A 1 84 ? -29.990 3.143 6.231 1.00 32.39 80 ASP A C 1
ATOM 643 O O . ASP A 1 84 ? -30.663 4.110 6.604 1.00 32.80 80 ASP A O 1
ATOM 648 N N . GLU A 1 85 ? -29.540 2.213 7.078 1.00 31.80 81 GLU A N 1
ATOM 649 C CA . GLU A 1 85 ? -29.770 2.346 8.512 1.00 31.82 81 GLU A CA 1
ATOM 650 C C . GLU A 1 85 ? -28.918 3.449 9.122 1.00 29.98 81 GLU A C 1
ATOM 651 O O . GLU A 1 85 ? -29.314 4.044 10.130 1.00 31.47 81 GLU A O 1
ATOM 657 N N . TYR A 1 86 ? -27.775 3.762 8.516 1.00 26.82 82 TYR A N 1
ATOM 658 C CA . TYR A 1 86 ? -26.833 4.679 9.126 1.00 26.13 82 TYR A CA 1
ATOM 659 C C . TYR A 1 86 ? -26.648 5.990 8.385 1.00 25.26 82 TYR A C 1
ATOM 660 O O . TYR A 1 86 ? -26.119 6.935 8.981 1.00 26.13 82 TYR A O 1
ATOM 669 N N . VAL A 1 87 ? -27.029 6.075 7.110 1.00 25.98 83 VAL A N 1
ATOM 670 C CA . VAL A 1 87 ? -26.873 7.298 6.336 1.00 26.73 83 VAL A CA 1
ATOM 671 C C . VAL A 1 87 ? -28.164 7.605 5.583 1.00 26.04 83 VAL A C 1
ATOM 672 O O . VAL A 1 87 ? -28.996 6.730 5.329 1.00 26.84 83 VAL A O 1
ATOM 676 N N . THR A 1 88 ? -28.311 8.878 5.227 1.00 26.28 84 THR A N 1
ATOM 677 C CA . THR A 1 88 ? -29.387 9.413 4.410 1.00 28.43 84 THR A CA 1
ATOM 678 C C . THR A 1 88 ? -28.749 10.375 3.417 1.00 28.22 84 THR A C 1
ATOM 679 O O . THR A 1 88 ? -27.678 10.925 3.697 1.00 26.62 84 THR A O 1
ATOM 683 N N . PRO A 1 89 ? -29.352 10.562 2.243 1.00 27.94 85 PRO A N 1
ATOM 684 C CA . PRO A 1 89 ? -28.833 11.570 1.309 1.00 28.56 85 PRO A CA 1
ATOM 685 C C . PRO A 1 89 ? -28.671 12.934 1.966 1.00 28.56 85 PRO A C 1
ATOM 686 O O . PRO A 1 89 ? -29.556 13.415 2.678 1.00 30.39 85 PRO A O 1
ATOM 690 N N . TYR A 1 90 ? -27.510 13.554 1.738 1.00 28.43 86 TYR A N 1
ATOM 691 C CA . TYR A 1 90 ? -27.289 14.914 2.220 1.00 30.14 86 TYR A CA 1
ATOM 692 C C . TYR A 1 90 ? -28.378 15.844 1.698 1.00 36.58 86 TYR A C 1
ATOM 693 O O . TYR A 1 90 ? -28.968 16.622 2.458 1.00 37.28 86 TYR A O 1
ATOM 702 N N . GLU A 1 91 ? -28.636 15.779 0.393 1.00 41.50 87 GLU A N 1
ATOM 703 C CA . GLU A 1 91 ? -29.867 16.251 -0.246 1.00 45.71 87 GLU A CA 1
ATOM 704 C C . GLU A 1 91 ? -29.724 16.086 -1.757 1.00 46.58 87 GLU A C 1
ATOM 705 O O . GLU A 1 91 ? -28.881 15.315 -2.229 1.00 47.07 87 GLU A O 1
ATOM 711 N N . GLN A 1 99 ? -27.632 11.153 -7.504 1.00 48.57 95 GLN A N 1
ATOM 712 C CA . GLN A 1 99 ? -26.189 11.380 -7.544 1.00 47.30 95 GLN A CA 1
ATOM 713 C C . GLN A 1 99 ? -25.657 11.829 -6.189 1.00 44.78 95 GLN A C 1
ATOM 714 O O . GLN A 1 99 ? -25.974 12.922 -5.715 1.00 44.14 95 GLN A O 1
ATOM 720 N N . ALA A 1 100 ? -24.847 10.971 -5.568 1.00 42.94 96 ALA A N 1
ATOM 721 C CA . ALA A 1 100 ? -24.211 11.272 -4.291 1.00 38.76 96 ALA A CA 1
ATOM 722 C C . ALA A 1 100 ? -22.698 11.388 -4.419 1.00 34.75 96 ALA A C 1
ATOM 723 O O . ALA A 1 100 ? -21.984 11.294 -3.417 1.00 34.20 96 ALA A O 1
ATOM 725 N N . SER A 1 101 ? -22.192 11.585 -5.628 1.00 31.82 97 SER A N 1
ATOM 726 C CA . SER A 1 101 ? -20.763 11.743 -5.848 1.00 30.23 97 SER A CA 1
ATOM 727 C C . SER A 1 101 ? -20.418 13.218 -5.990 1.00 24.39 97 SER A C 1
ATOM 728 O O . SER A 1 101 ? -21.106 13.971 -6.687 1.00 23.74 97 SER A O 1
ATOM 731 N N . ALA A 1 102 ? -19.346 13.624 -5.327 1.00 21.30 98 ALA A N 1
ATOM 732 C CA . ALA A 1 102 ? -18.826 14.966 -5.496 1.00 20.87 98 ALA A CA 1
ATOM 733 C C . ALA A 1 102 ? -18.240 15.160 -6.897 1.00 22.06 98 ALA A C 1
ATOM 734 O O . ALA A 1 102 ? -17.699 14.234 -7.513 1.00 26.25 98 ALA A O 1
ATOM 736 N N . ARG A 1 103 ? -18.344 16.391 -7.389 1.00 22.93 99 ARG A N 1
ATOM 737 C CA . ARG A 1 103 ? -17.897 16.744 -8.731 1.00 22.57 99 ARG A CA 1
ATOM 738 C C . ARG A 1 103 ? -16.504 17.369 -8.654 1.00 21.69 99 ARG A C 1
ATOM 739 O O . ARG A 1 103 ? -16.325 18.436 -8.056 1.00 22.09 99 ARG A O 1
ATOM 747 N N . GLN A 1 104 ? -15.523 16.706 -9.260 1.00 20.76 100 GLN A N 1
ATOM 748 C CA . GLN A 1 104 ? -14.144 17.181 -9.256 1.00 20.58 100 GLN A CA 1
ATOM 749 C C . GLN A 1 104 ? -13.949 18.293 -10.287 1.00 20.34 100 GLN A C 1
ATOM 750 O O . GLN A 1 104 ? -14.360 18.161 -11.448 1.00 23.46 100 GLN A O 1
ATOM 756 N N . PHE A 1 105 ? -13.302 19.393 -9.872 1.00 19.51 101 PHE A N 1
ATOM 757 C CA . PHE A 1 105 ? -13.009 20.498 -10.777 1.00 19.43 101 PHE A CA 1
ATOM 758 C C . PHE A 1 105 ? -11.527 20.837 -10.883 1.00 21.67 101 PHE A C 1
ATOM 759 O O . PHE A 1 105 ? -11.162 21.651 -11.737 1.00 24.02 101 PHE A O 1
ATOM 767 N N . TYR A 1 106 ? -10.665 20.225 -10.063 1.00 20.23 102 TYR A N 1
ATOM 768 C CA . TYR A 1 106 ? -9.229 20.497 -10.083 1.00 18.53 102 TYR A CA 1
ATOM 769 C C . TYR A 1 106 ? -8.502 19.213 -9.726 1.00 19.18 102 TYR A C 1
ATOM 770 O O . TYR A 1 106 ? -8.872 18.545 -8.756 1.00 20.47 102 TYR A O 1
ATOM 779 N N . HIS A 1 107 ? -7.446 18.907 -10.480 1.00 18.91 103 HIS A N 1
ATOM 780 C CA . HIS A 1 107 ? -6.632 17.727 -10.231 1.00 18.44 103 HIS A CA 1
ATOM 781 C C . HIS A 1 107 ? -5.185 18.055 -10.573 1.00 18.93 103 HIS A C 1
ATOM 782 O O . HIS A 1 107 ? -4.875 18.426 -11.705 1.00 20.27 103 HIS A O 1
ATOM 789 N N . TRP A 1 108 ? -4.297 17.939 -9.593 1.00 19.81 104 TRP A N 1
ATOM 790 C CA . TRP A 1 108 ? -2.862 18.096 -9.791 1.00 19.15 104 TRP A CA 1
ATOM 791 C C . TRP A 1 108 ? -2.179 16.815 -9.331 1.00 18.18 104 TRP A C 1
ATOM 792 O O . TRP A 1 108 ? -2.535 16.253 -8.291 1.00 19.21 104 TRP A O 1
ATOM 803 N N . LYS A 1 109 ? -1.185 16.360 -10.077 1.00 19.81 105 LYS A N 1
ATOM 804 C CA . LYS A 1 109 ? -0.459 15.176 -9.672 1.00 21.31 105 LYS A CA 1
ATOM 805 C C . LYS A 1 109 ? 1.034 15.370 -9.893 1.00 21.64 105 LYS A C 1
ATOM 806 O O . LYS A 1 109 ? 1.456 15.901 -10.926 1.00 22.31 105 LYS A O 1
ATOM 812 N N . ARG A 1 110 ? 1.826 14.917 -8.919 1.00 21.79 106 ARG A N 1
ATOM 813 C CA . ARG A 1 110 ? 3.273 14.988 -9.018 1.00 22.64 106 ARG A CA 1
ATOM 814 C C . ARG A 1 110 ? 3.736 14.242 -10.258 1.00 21.77 106 ARG A C 1
ATOM 815 O O . ARG A 1 110 ? 3.339 13.098 -10.498 1.00 23.01 106 ARG A O 1
ATOM 823 N N . GLY A 1 111 ? 4.571 14.898 -11.056 1.00 21.55 107 GLY A N 1
ATOM 824 C CA . GLY A 1 111 ? 5.037 14.342 -12.303 1.00 22.04 107 GLY A CA 1
ATOM 825 C C . GLY A 1 111 ? 4.140 14.594 -13.493 1.00 20.55 107 GLY A C 1
ATOM 826 O O . GLY A 1 111 ? 4.531 14.260 -14.623 1.00 20.13 107 GLY A O 1
ATOM 827 N N . LEU A 1 112 ? 2.960 15.162 -13.278 1.00 19.61 108 LEU A N 1
ATOM 828 C CA . LEU A 1 112 ? 2.061 15.539 -14.355 1.00 20.89 108 LEU A CA 1
ATOM 829 C C . LEU A 1 112 ? 1.708 17.014 -14.347 1.00 21.15 108 LEU A C 1
ATOM 830 O O . LEU A 1 112 ? 1.481 17.581 -15.422 1.00 22.59 108 LEU A O 1
ATOM 835 N N . GLY A 1 113 ? 1.714 17.658 -13.185 1.00 21.33 109 GLY A N 1
ATOM 836 C CA . GLY A 1 113 ? 1.145 18.990 -13.097 1.00 21.83 109 GLY A CA 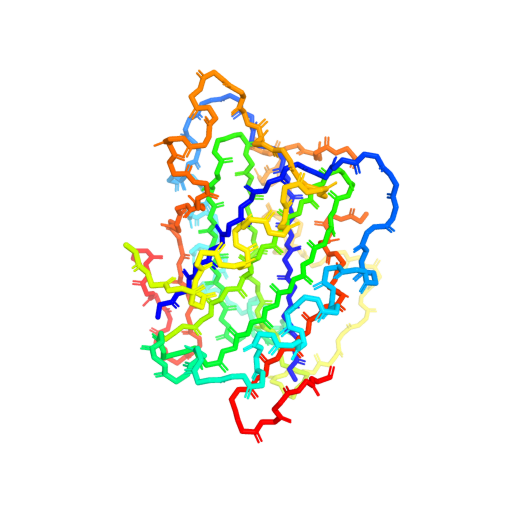1
ATOM 837 C C . GLY A 1 113 ? -0.367 18.910 -13.095 1.00 21.36 109 GLY A C 1
ATOM 838 O O . GLY A 1 113 ? -0.961 17.966 -12.562 1.00 21.48 109 GLY A O 1
ATOM 839 N N . ARG A 1 114 ? -1.008 19.890 -13.713 1.00 22.52 110 ARG A N 1
ATOM 840 C CA . ARG A 1 114 ? -2.462 19.917 -13.718 1.00 24.87 110 ARG A CA 1
ATOM 841 C C . ARG A 1 114 ? -2.984 18.884 -14.702 1.00 28.12 110 ARG A C 1
ATOM 842 O O . ARG A 1 114 ? -2.589 18.878 -15.872 1.00 29.29 110 ARG A O 1
ATOM 850 N N . VAL A 1 115 ? -3.861 18.009 -14.229 1.00 29.68 111 VAL A N 1
ATOM 851 C CA . VAL A 1 115 ? -4.435 16.976 -15.079 1.00 31.41 111 VAL A CA 1
ATOM 852 C C . VAL A 1 115 ? -5.668 17.487 -15.817 1.00 33.20 111 VAL A C 1
ATOM 853 O O . VAL A 1 115 ? -6.570 18.074 -15.221 1.00 34.69 111 VAL A O 1
ATOM 857 N N . ALA B 1 6 ? -0.034 9.794 3.315 1.00 38.03 2 ALA B N 1
ATOM 858 C CA . ALA B 1 6 ? -1.170 10.252 4.105 1.00 36.81 2 ALA B CA 1
ATOM 859 C C . ALA B 1 6 ? -2.181 10.989 3.234 1.00 35.07 2 ALA B C 1
ATOM 860 O O . ALA B 1 6 ? -1.826 11.828 2.420 1.00 36.44 2 ALA B O 1
ATOM 862 N N . THR B 1 7 ? -3.454 10.674 3.424 1.00 31.95 3 THR B N 1
ATOM 863 C CA . THR B 1 7 ? -4.533 11.289 2.668 1.00 31.67 3 THR B CA 1
ATOM 864 C C . THR B 1 7 ? -5.378 12.122 3.617 1.00 27.90 3 THR B C 1
ATOM 865 O O . THR B 1 7 ? -5.806 11.631 4.665 1.00 29.96 3 THR B O 1
ATOM 869 N N . THR B 1 8 ? -5.596 13.379 3.266 1.00 23.89 4 THR B N 1
ATOM 870 C CA . THR B 1 8 ? -6.349 14.311 4.092 1.00 24.21 4 THR B CA 1
ATOM 871 C C . THR B 1 8 ? -7.499 14.884 3.278 1.00 21.49 4 THR B C 1
ATOM 872 O O . THR B 1 8 ? -7.327 15.268 2.118 1.00 22.76 4 THR B O 1
ATOM 876 N N . LEU B 1 9 ? -8.674 14.947 3.897 1.00 21.00 5 LEU B N 1
ATOM 877 C CA . LEU B 1 9 ? -9.857 15.530 3.280 1.00 19.93 5 LEU B CA 1
ATOM 878 C C . LEU B 1 9 ? -10.354 16.676 4.150 1.00 21.03 5 LEU B C 1
ATOM 879 O O . LEU B 1 9 ? -10.765 16.457 5.295 1.00 23.00 5 LEU B O 1
ATOM 884 N N . ILE B 1 10 ? -10.308 17.889 3.602 1.00 20.23 6 ILE B N 1
ATOM 885 C CA . ILE B 1 10 ? -10.769 19.108 4.264 1.00 20.44 6 ILE B CA 1
ATOM 886 C C . ILE B 1 10 ? -12.128 19.486 3.700 1.00 19.37 6 ILE B C 1
ATOM 887 O O . ILE B 1 10 ? -12.356 19.405 2.484 1.00 20.75 6 ILE B O 1
ATOM 892 N N . VAL B 1 11 ? -13.037 19.894 4.582 1.00 19.34 7 VAL B N 1
ATOM 893 C CA . VAL B 1 11 ? -14.436 20.142 4.269 1.00 19.14 7 VAL B CA 1
ATOM 894 C C . VAL B 1 11 ? -14.756 21.573 4.658 1.00 20.51 7 VAL B C 1
ATOM 895 O O . VAL B 1 11 ? -14.422 22.007 5.765 1.00 20.65 7 VAL B O 1
ATOM 899 N N . ALA B 1 12 ? -15.433 22.295 3.774 1.00 19.69 8 ALA B N 1
ATOM 900 C CA . ALA B 1 12 ? -15.955 23.609 4.092 1.00 20.14 8 ALA B CA 1
ATOM 901 C C . ALA B 1 12 ? -17.277 23.771 3.370 1.00 22.23 8 ALA B C 1
ATOM 902 O O . ALA B 1 12 ? -17.639 22.960 2.512 1.00 22.79 8 ALA B O 1
ATOM 904 N N . ARG B 1 13 ? -17.996 24.824 3.722 1.00 21.38 9 ARG B N 1
ATOM 905 C CA . ARG B 1 13 ? -19.244 25.146 3.054 1.00 21.24 9 ARG B CA 1
ATOM 906 C C . ARG B 1 13 ? -18.982 26.225 2.019 1.00 20.83 9 ARG B C 1
ATOM 907 O O . ARG B 1 13 ? -18.294 27.211 2.306 1.00 21.91 9 ARG B O 1
ATOM 915 N N . LEU B 1 14 ? -19.526 26.035 0.820 1.00 26.20 10 LEU B N 1
ATOM 916 C CA . LEU B 1 14 ? -19.381 27.026 -0.238 1.00 33.02 10 LEU B CA 1
ATOM 917 C C . LEU B 1 14 ? -20.263 28.241 0.014 1.00 37.69 10 LEU B C 1
ATOM 918 O O . LEU B 1 14 ? -21.434 28.120 0.389 1.00 39.90 10 LEU B O 1
ATOM 923 N N . LYS B 1 15 ? -19.693 29.417 -0.204 1.00 39.93 11 LYS B N 1
ATOM 924 C CA . LYS B 1 15 ? -20.487 30.625 -0.271 1.00 43.01 11 LYS B CA 1
ATOM 925 C C . LYS B 1 15 ? -21.292 30.630 -1.574 1.00 45.40 11 LYS B C 1
ATOM 926 O O . LYS B 1 15 ? -20.949 29.927 -2.527 1.00 44.78 11 LYS B O 1
ATOM 932 N N . PRO B 1 16 ? -22.383 31.398 -1.629 1.00 47.06 12 PRO B N 1
ATOM 933 C CA . PRO B 1 16 ? -23.236 31.383 -2.825 1.00 47.73 12 PRO B CA 1
ATOM 934 C C . PRO B 1 16 ? -22.478 31.807 -4.075 1.00 48.93 12 PRO B C 1
ATOM 935 O O . PRO B 1 16 ? -21.616 32.687 -4.035 1.00 49.14 12 PRO B O 1
ATOM 939 N N . GLY B 1 17 ? -22.819 31.169 -5.195 1.00 48.21 13 GLY B N 1
ATOM 940 C CA . GLY B 1 17 ? -22.182 31.453 -6.468 1.00 47.64 13 GLY B CA 1
ATOM 941 C C . GLY B 1 17 ? -21.498 30.250 -7.087 1.00 45.69 13 GLY B C 1
ATOM 942 O O . GLY B 1 17 ? -21.752 29.109 -6.691 1.00 45.37 13 GLY B O 1
ATOM 943 N N . ASP B 1 18 ? -20.630 30.497 -8.066 1.00 42.44 14 ASP B N 1
ATOM 944 C CA . ASP B 1 18 ? -19.818 29.460 -8.699 1.00 41.26 14 ASP B CA 1
ATOM 945 C C . ASP B 1 18 ? -18.372 29.947 -8.649 1.00 39.74 14 ASP B C 1
ATOM 946 O O . ASP B 1 18 ? -17.975 30.798 -9.449 1.00 38.54 14 ASP B O 1
ATOM 951 N N . HIS B 1 19 ? -17.583 29.404 -7.722 1.00 38.51 15 HIS B N 1
ATOM 952 C CA . HIS B 1 19 ? -16.223 29.876 -7.490 1.00 38.90 15 HIS B CA 1
ATOM 953 C C . HIS B 1 19 ? -15.163 28.934 -8.032 1.00 36.64 15 HIS B C 1
ATOM 954 O O . HIS B 1 19 ? -13.979 29.114 -7.724 1.00 35.51 15 HIS B O 1
ATOM 961 N N . ARG B 1 20 ? -15.557 27.943 -8.838 1.00 34.57 16 ARG B N 1
ATOM 962 C CA . ARG B 1 20 ? -14.611 26.930 -9.297 1.00 34.18 16 ARG B CA 1
ATOM 963 C C . ARG B 1 20 ? -13.475 27.546 -10.103 1.00 30.71 16 ARG B C 1
ATOM 964 O O . ARG B 1 20 ? -12.318 27.139 -9.959 1.00 28.83 16 ARG B O 1
ATOM 972 N N . ASP B 1 21 ? -13.785 28.526 -10.957 1.00 30.17 17 ASP B N 1
ATOM 973 C CA . ASP B 1 21 ? -12.745 29.156 -11.762 1.00 32.05 17 ASP B CA 1
ATOM 974 C C . ASP B 1 21 ? -11.734 29.869 -10.876 1.00 29.01 17 ASP B C 1
ATOM 975 O O . ASP B 1 21 ? -10.520 29.722 -11.055 1.00 27.88 17 ASP B O 1
ATOM 980 N N . GLN B 1 22 ? -12.221 30.630 -9.895 1.00 28.33 18 GLN B N 1
ATOM 981 C CA . GLN B 1 22 ? -11.323 31.362 -9.009 1.00 27.62 18 GLN B CA 1
ATOM 982 C C . GLN B 1 22 ? -10.520 30.422 -8.120 1.00 24.62 18 GLN B C 1
ATOM 983 O O . GLN B 1 22 ? -9.313 30.622 -7.925 1.00 23.21 18 GLN B O 1
ATOM 989 N N . ILE B 1 23 ? -11.162 29.386 -7.578 1.00 22.33 19 ILE B N 1
ATOM 990 C CA . ILE B 1 23 ? -10.429 28.449 -6.735 1.00 22.92 19 ILE B CA 1
ATOM 991 C C . ILE B 1 23 ? -9.373 27.723 -7.554 1.00 23.20 19 ILE B C 1
ATOM 992 O O . ILE B 1 23 ? -8.242 27.517 -7.095 1.00 23.60 19 ILE B O 1
ATOM 997 N N . SER B 1 24 ? -9.717 27.332 -8.782 1.00 22.65 20 SER B N 1
ATOM 998 C CA . SER B 1 24 ? -8.737 26.674 -9.640 1.00 25.10 20 SER B CA 1
ATOM 999 C C . SER B 1 24 ? -7.556 27.588 -9.935 1.00 24.90 20 SER B C 1
ATOM 1000 O O . SER B 1 24 ? -6.408 27.141 -9.930 1.00 24.53 20 SER B O 1
ATOM 1003 N N . ARG B 1 25 ? -7.819 28.879 -10.167 1.00 24.89 21 ARG B N 1
ATOM 1004 C CA . ARG B 1 25 ? -6.739 29.830 -10.408 1.00 25.06 21 ARG B CA 1
ATOM 1005 C C . ARG B 1 25 ? -5.809 29.907 -9.208 1.00 24.25 21 ARG B C 1
ATOM 1006 O O . ARG B 1 25 ? -4.582 29.875 -9.366 1.00 24.06 21 ARG B O 1
ATOM 1014 N N . LEU B 1 26 ? -6.377 29.980 -7.999 1.00 25.15 22 LEU B N 1
ATOM 1015 C CA . LEU B 1 26 ? -5.565 30.029 -6.785 1.00 23.72 22 LEU B CA 1
ATOM 1016 C C . LEU B 1 26 ? -4.614 28.839 -6.700 1.00 23.71 22 LEU B C 1
ATOM 1017 O O . LEU B 1 26 ? -3.399 29.003 -6.534 1.00 24.69 22 LEU B O 1
ATOM 1022 N N . PHE B 1 27 ? -5.151 27.625 -6.821 1.00 22.41 23 PHE B N 1
ATOM 1023 C CA . PHE B 1 27 ? -4.315 26.440 -6.682 1.00 22.14 23 PHE B CA 1
ATOM 1024 C C . PHE B 1 27 ? -3.402 26.230 -7.887 1.00 24.42 23 PHE B C 1
ATOM 1025 O O . PHE B 1 27 ? -2.300 25.693 -7.734 1.00 25.68 23 PHE B O 1
ATOM 1033 N N . ALA B 1 28 ? -3.824 26.654 -9.082 1.00 25.73 24 ALA B N 1
ATOM 1034 C CA . ALA B 1 28 ? -2.923 26.628 -10.231 1.00 27.97 24 ALA B CA 1
ATOM 1035 C C . ALA B 1 28 ? -1.681 27.463 -9.955 1.00 32.67 24 ALA B C 1
ATOM 1036 O O . ALA B 1 28 ? -0.557 27.029 -10.227 1.00 34.23 24 ALA B O 1
ATOM 1038 N N . GLU B 1 29 ? -1.864 28.666 -9.399 1.00 35.29 25 GLU B N 1
ATOM 1039 C CA . GLU B 1 29 ? -0.714 29.494 -9.039 1.00 39.14 25 GLU B CA 1
ATOM 1040 C C . GLU B 1 29 ? 0.077 28.865 -7.898 1.00 36.41 25 GLU B C 1
ATOM 1041 O O . GLU B 1 29 ? 1.315 28.881 -7.904 1.00 35.62 25 GLU B O 1
ATOM 1047 N N . SER B 1 30 ? -0.620 28.295 -6.918 1.00 31.99 26 SER B N 1
ATOM 1048 C CA . SER B 1 30 ? 0.065 27.722 -5.767 1.00 29.61 26 SER B CA 1
ATOM 1049 C C . SER B 1 30 ? 0.887 26.501 -6.157 1.00 28.09 26 SER B C 1
ATOM 1050 O O . SER B 1 30 ? 2.032 26.352 -5.714 1.00 28.83 26 SER B O 1
ATOM 1053 N N . ASP B 1 31 ? 0.331 25.630 -7.000 1.00 27.10 27 ASP B N 1
ATOM 1054 C CA . ASP B 1 31 ? 0.974 24.367 -7.340 1.00 28.28 27 ASP B CA 1
ATOM 1055 C C . ASP B 1 31 ? 2.116 24.527 -8.343 1.00 30.17 27 ASP B C 1
ATOM 1056 O O . ASP B 1 31 ? 2.791 23.537 -8.645 1.00 33.36 27 ASP B O 1
ATOM 1061 N N . THR B 1 32 ? 2.352 25.744 -8.855 1.00 30.36 28 THR B N 1
ATOM 1062 C CA . THR B 1 32 ? 3.569 26.062 -9.595 1.00 31.81 28 THR B CA 1
ATOM 1063 C C . THR B 1 32 ? 4.712 26.493 -8.681 1.00 32.69 28 THR B C 1
ATOM 1064 O O . THR B 1 32 ? 5.869 26.501 -9.116 1.00 32.91 28 THR B O 1
ATOM 1068 N N . THR B 1 33 ? 4.420 26.849 -7.432 1.00 33.97 29 THR B N 1
ATOM 1069 C CA . THR B 1 33 ? 5.457 27.239 -6.491 1.00 34.41 29 THR B CA 1
ATOM 1070 C C . THR B 1 33 ? 6.116 25.996 -5.899 1.00 37.14 29 THR B C 1
ATOM 1071 O O . THR B 1 33 ? 5.777 24.856 -6.232 1.00 37.95 29 THR B O 1
ATOM 1075 N N . GLU B 1 34 ? 7.061 26.217 -4.989 1.00 37.51 30 GLU B N 1
ATOM 1076 C CA . GLU B 1 34 ? 7.703 25.110 -4.299 1.00 39.45 30 GLU B CA 1
ATOM 1077 C C . GLU B 1 34 ? 6.816 24.489 -3.228 1.00 38.76 30 GLU B C 1
ATOM 1078 O O . GLU B 1 34 ? 7.238 23.518 -2.591 1.00 40.18 30 GLU B O 1
ATOM 1084 N N . LEU B 1 35 ? 5.603 25.014 -3.027 1.00 35.28 31 LEU B N 1
ATOM 1085 C CA . LEU B 1 35 ? 4.725 24.522 -1.965 1.00 34.06 31 LEU B CA 1
ATOM 1086 C C . LEU B 1 35 ? 4.507 23.014 -1.993 1.00 33.47 31 LEU B C 1
ATOM 1087 O O . LEU B 1 35 ? 4.716 22.371 -0.952 1.00 33.34 31 LEU B O 1
ATOM 1092 N N . PRO B 1 36 ? 4.100 22.387 -3.105 1.00 32.80 32 PRO B N 1
ATOM 1093 C CA . PRO B 1 36 ? 3.920 20.926 -3.069 1.00 33.77 32 PRO B CA 1
ATOM 1094 C C . PRO B 1 36 ? 5.202 20.170 -2.776 1.00 35.62 32 PRO B C 1
ATOM 1095 O O . PRO B 1 36 ? 5.144 19.066 -2.221 1.00 35.06 32 PRO B O 1
ATOM 1099 N N . ASP B 1 37 ? 6.364 20.744 -3.105 1.00 37.86 33 ASP B N 1
ATOM 1100 C CA . ASP B 1 37 ? 7.627 20.113 -2.736 1.00 40.29 33 ASP B CA 1
ATOM 1101 C C . ASP B 1 37 ? 7.869 20.202 -1.234 1.00 40.45 33 ASP B C 1
ATOM 1102 O O . ASP B 1 37 ? 8.398 19.262 -0.62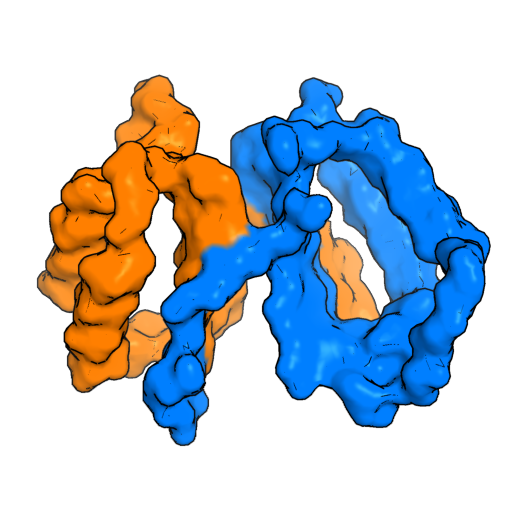8 1.00 40.71 33 ASP B O 1
ATOM 1107 N N . LEU B 1 38 ? 7.481 21.318 -0.615 1.00 39.48 34 LEU B N 1
ATOM 1108 C CA . LEU B 1 38 ? 7.672 21.470 0.823 1.00 39.50 34 LEU B CA 1
ATOM 1109 C C . LEU B 1 38 ? 6.760 2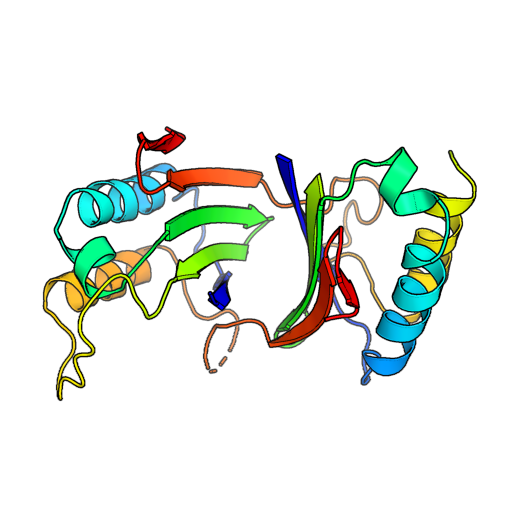0.528 1.600 1.00 40.42 34 LEU B C 1
ATOM 1110 O O . LEU B 1 38 ? 7.212 19.814 2.504 1.00 42.78 34 LEU B O 1
ATOM 1115 N N . VAL B 1 39 ? 5.471 20.513 1.256 1.00 38.63 35 VAL B N 1
ATOM 1116 C CA . VAL B 1 39 ? 4.524 19.636 1.934 1.00 38.22 35 VAL B CA 1
ATOM 1117 C C . VAL B 1 39 ? 4.782 18.176 1.591 1.00 38.63 35 VAL B C 1
ATOM 1118 O O . VAL B 1 39 ? 4.540 17.287 2.417 1.00 42.27 35 VAL B O 1
ATOM 1122 N N . GLY B 1 40 ? 5.284 17.898 0.391 1.00 35.25 36 GLY B N 1
ATOM 1123 C CA . GLY B 1 40 ? 5.389 16.528 -0.069 1.00 31.66 36 GLY B CA 1
ATOM 1124 C C . GLY B 1 40 ? 4.144 16.034 -0.767 1.00 29.41 36 GLY B C 1
ATOM 1125 O O . GLY B 1 40 ? 3.836 14.839 -0.710 1.00 30.14 36 GLY B O 1
ATOM 1126 N N . VAL B 1 41 ? 3.409 16.930 -1.421 1.00 28.09 37 VAL B N 1
ATOM 1127 C CA . VAL B 1 41 ? 2.145 16.570 -2.049 1.00 26.36 37 VAL B CA 1
ATOM 1128 C C . VAL B 1 41 ? 2.400 15.657 -3.241 1.00 25.68 37 VAL B C 1
ATOM 1129 O O . VAL B 1 41 ? 3.199 15.972 -4.133 1.00 24.07 37 VAL B O 1
ATOM 1133 N N . GLN B 1 42 ? 1.726 14.513 -3.258 1.00 26.54 38 GLN B N 1
ATOM 1134 C CA . GLN B 1 42 ? 1.746 13.644 -4.425 1.00 27.33 38 GLN B CA 1
ATOM 1135 C C . GLN B 1 42 ? 0.563 13.888 -5.346 1.00 24.28 38 GLN B C 1
ATOM 1136 O O . GLN B 1 42 ? 0.687 13.733 -6.562 1.00 22.45 38 GLN B O 1
ATOM 1142 N N . GLU B 1 43 ? -0.576 14.305 -4.806 1.00 22.67 39 GLU B N 1
ATOM 1143 C CA . GLU B 1 43 ? -1.774 14.503 -5.612 1.00 22.75 39 GLU B CA 1
ATOM 1144 C C . GLU B 1 43 ? -2.747 15.383 -4.840 1.00 22.19 39 GLU B C 1
ATOM 1145 O O . GLU B 1 43 ? -2.849 15.276 -3.614 1.00 24.03 39 GLU B O 1
ATOM 1151 N N . ARG B 1 44 ? -3.463 16.239 -5.562 1.00 20.05 40 ARG B N 1
ATOM 1152 C CA . ARG B 1 44 ? -4.449 17.147 -4.984 1.00 19.01 40 ARG B CA 1
ATOM 1153 C C . ARG B 1 44 ? -5.694 17.102 -5.854 1.00 21.26 40 ARG B C 1
ATOM 1154 O O . ARG B 1 44 ? -5.587 17.160 -7.084 1.00 22.41 40 ARG B O 1
ATOM 1162 N N . ARG B 1 45 ? -6.862 16.980 -5.221 1.00 21.74 41 ARG B N 1
ATOM 1163 C CA . ARG B 1 45 ? -8.149 17.031 -5.901 1.00 18.95 41 ARG B CA 1
ATOM 1164 C C . ARG B 1 45 ? -9.059 17.997 -5.155 1.00 19.35 41 ARG B C 1
ATOM 1165 O O . ARG B 1 45 ? -9.178 17.918 -3.926 1.00 20.86 41 ARG B O 1
ATOM 1173 N N . LEU B 1 46 ? -9.703 18.901 -5.888 1.00 19.67 42 LEU B N 1
ATOM 1174 C CA . LEU B 1 46 ? -10.716 19.786 -5.326 1.00 17.76 42 LEU B CA 1
ATOM 1175 C C . LEU B 1 46 ? -12.061 19.431 -5.935 1.00 17.74 42 LEU B C 1
ATOM 1176 O O . LEU B 1 46 ? -12.161 19.206 -7.149 1.00 18.74 42 LEU B O 1
ATOM 1181 N N . LEU B 1 47 ? -13.079 19.322 -5.087 1.00 19.09 43 LEU B N 1
ATOM 1182 C CA . LEU B 1 47 ? -14.395 18.878 -5.516 1.00 18.63 43 LEU B CA 1
ATOM 1183 C C . LEU B 1 47 ? -15.470 19.716 -4.834 1.00 18.12 43 LEU B C 1
ATOM 1184 O O . LEU B 1 47 ? -15.226 20.367 -3.810 1.00 19.71 43 LEU B O 1
ATOM 1189 N N . THR B 1 48 ? -16.674 19.691 -5.415 1.00 19.37 44 THR B N 1
ATOM 1190 C CA . THR B 1 48 ? -17.855 20.289 -4.808 1.00 22.95 44 THR B CA 1
ATOM 1191 C C . THR B 1 48 ? -19.006 19.295 -4.834 1.00 21.54 44 THR B C 1
ATOM 1192 O O . THR B 1 48 ? -19.055 18.391 -5.676 1.00 22.29 44 THR B O 1
ATOM 1196 N N . PHE B 1 49 ? -19.913 19.455 -3.875 1.00 21.38 45 PHE B N 1
ATOM 1197 C CA . PHE B 1 49 ? -21.159 18.694 -3.834 1.00 22.22 45 PHE B CA 1
ATOM 1198 C C . PHE B 1 49 ? -22.187 19.577 -3.148 1.00 23.17 45 PHE B C 1
ATOM 1199 O O . PHE B 1 49 ? -22.008 19.916 -1.976 1.00 22.84 45 PHE B O 1
ATOM 1207 N N . LYS B 1 50 ? -23.258 19.933 -3.861 1.00 23.94 46 LYS B N 1
ATOM 1208 C CA . LYS B 1 50 ? -24.229 20.897 -3.359 1.00 25.51 46 LYS B CA 1
ATOM 1209 C C . LYS B 1 50 ? -23.516 22.141 -2.831 1.00 25.99 46 LYS B C 1
ATOM 1210 O O . LYS B 1 50 ? -22.776 22.795 -3.569 1.00 27.55 46 LYS B O 1
ATOM 1216 N N . ASP B 1 51 ? -23.695 22.459 -1.551 1.00 23.43 47 ASP B N 1
ATOM 1217 C CA . ASP B 1 51 ? -23.039 23.614 -0.948 1.00 23.13 47 ASP B CA 1
ATOM 1218 C C . ASP B 1 51 ? -21.747 23.249 -0.226 1.00 23.10 47 ASP B C 1
ATOM 1219 O O . ASP B 1 51 ? -21.321 23.977 0.676 1.00 24.84 47 ASP B O 1
ATOM 1224 N N . LEU B 1 52 ? -21.102 22.154 -0.613 1.00 20.91 48 LEU B N 1
ATOM 1225 C CA . LEU B 1 52 ? -19.920 21.668 0.088 1.00 20.52 48 LEU B CA 1
ATOM 1226 C C . LEU B 1 52 ? -18.682 21.738 -0.791 1.00 20.26 48 LEU B C 1
ATOM 1227 O O . LEU B 1 52 ? -18.733 21.442 -1.986 1.00 20.39 48 LEU B O 1
ATOM 1232 N N . TYR B 1 53 ? -17.570 22.116 -0.172 1.00 20.50 49 TYR B N 1
ATOM 1233 C CA . TYR B 1 53 ? -16.256 22.150 -0.787 1.00 20.55 49 TYR B CA 1
ATOM 1234 C C . TYR B 1 53 ? -15.364 21.110 -0.127 1.00 19.54 49 TYR B C 1
ATOM 1235 O O . TYR B 1 53 ? -15.370 20.956 1.101 1.00 21.80 49 TYR B O 1
ATOM 1244 N N . PHE B 1 54 ? -14.597 20.402 -0.950 1.00 17.92 50 PHE B N 1
ATOM 1245 C CA . PHE B 1 54 ? -13.705 19.356 -0.476 1.00 18.61 50 PHE B CA 1
ATOM 1246 C C . PHE B 1 54 ? -12.336 19.554 -1.091 1.00 20.03 50 PHE B C 1
ATOM 1247 O O . PHE B 1 54 ? -12.212 19.733 -2.309 1.00 22.70 50 PHE B O 1
ATOM 1255 N N . HIS B 1 55 ? -11.311 19.528 -0.253 1.00 20.24 51 HIS B N 1
ATOM 1256 C CA . HIS B 1 55 ? -9.921 19.598 -0.684 1.00 19.88 51 HIS B CA 1
ATOM 1257 C C . HIS B 1 55 ? -9.309 18.276 -0.246 1.00 18.82 51 HIS B C 1
ATOM 1258 O O . HIS B 1 55 ? -9.220 17.999 0.955 1.00 19.52 51 HIS B O 1
ATOM 1265 N N . LEU B 1 56 ? -8.925 17.454 -1.215 1.00 20.70 52 LEU B N 1
ATOM 1266 C CA . LEU B 1 56 ? -8.375 16.131 -0.978 1.00 22.84 52 LEU B CA 1
ATOM 1267 C C . LEU B 1 56 ? -6.908 16.135 -1.410 1.00 26.34 52 LEU B C 1
ATOM 1268 O O . LEU B 1 56 ? -6.583 16.428 -2.576 1.00 24.81 52 LEU B O 1
ATOM 1273 N N . VAL B 1 57 ? -6.015 15.827 -0.469 1.00 26.13 53 VAL B N 1
ATOM 1274 C CA . VAL B 1 57 ? -4.577 15.875 -0.710 1.00 27.31 53 VAL B CA 1
ATOM 1275 C C . VAL B 1 57 ? -3.928 14.587 -0.226 1.00 29.94 53 VAL B C 1
ATOM 1276 O O . VAL B 1 57 ? -4.235 14.091 0.862 1.00 32.46 53 VAL B O 1
ATOM 1280 N N . ARG B 1 58 ? -3.054 14.027 -1.055 1.00 31.09 54 ARG B N 1
ATOM 1281 C CA . ARG B 1 58 ? -2.225 12.885 -0.697 1.00 33.46 54 ARG B CA 1
ATOM 1282 C C . ARG B 1 58 ? -0.789 13.376 -0.610 1.00 31.83 54 ARG B C 1
ATOM 1283 O O . ARG B 1 58 ? -0.310 14.048 -1.527 1.00 29.20 54 ARG B O 1
ATOM 1291 N N . THR B 1 59 ? -0.109 13.049 0.487 1.00 33.99 55 THR B N 1
ATOM 1292 C CA . THR B 1 59 ? 1.246 13.553 0.717 1.00 35.95 55 THR B CA 1
ATOM 1293 C C . THR B 1 59 ? 2.271 12.448 1.000 1.00 35.44 55 THR B C 1
ATOM 1294 O O . THR B 1 59 ? 2.000 11.509 1.743 1.00 36.60 55 THR B O 1
ATOM 1298 N N . ASP B 1 72 ? 3.633 30.704 10.749 1.00 48.45 68 ASP B N 1
ATOM 1299 C CA . ASP B 1 72 ? 3.240 29.938 9.569 1.00 48.20 68 ASP B CA 1
ATOM 1300 C C . ASP B 1 72 ? 4.191 30.188 8.404 1.00 44.69 68 ASP B C 1
ATOM 1301 O O . ASP B 1 72 ? 5.150 30.954 8.518 1.00 45.32 68 ASP B O 1
ATOM 1306 N N . HIS B 1 73 ? 3.910 29.533 7.282 1.00 41.44 69 HIS B N 1
ATOM 1307 C CA . HIS B 1 73 ? 4.685 29.666 6.062 1.00 37.20 69 HIS B CA 1
ATOM 1308 C C . HIS B 1 73 ? 3.904 30.507 5.069 1.00 35.33 69 HIS B C 1
ATOM 1309 O O . HIS B 1 73 ? 2.706 30.266 4.875 1.00 35.72 69 HIS B O 1
ATOM 1316 N N . PRO B 1 74 ? 4.533 31.483 4.414 1.00 32.98 70 PRO B N 1
ATOM 1317 C CA . PRO B 1 74 ? 3.764 32.394 3.550 1.00 32.00 70 PRO B CA 1
ATOM 1318 C C . PRO B 1 74 ? 3.037 31.702 2.411 1.00 32.04 70 PRO B C 1
ATOM 1319 O O . PRO B 1 74 ? 1.951 32.156 2.024 1.00 30.63 70 PRO B O 1
ATOM 1323 N N . LEU B 1 75 ? 3.606 30.629 1.851 1.00 34.57 71 LEU B N 1
ATOM 1324 C CA . LEU B 1 75 ? 2.932 29.920 0.767 1.00 37.36 71 LEU B CA 1
ATOM 1325 C C . LEU B 1 75 ? 1.652 29.257 1.257 1.00 41.12 71 LEU B C 1
ATOM 1326 O O . LEU B 1 75 ? 0.632 29.278 0.562 1.00 46.01 71 LEU B O 1
ATOM 1331 N N . PHE B 1 76 ? 1.683 28.666 2.452 1.00 39.85 72 PHE B N 1
ATOM 1332 C CA . PHE B 1 76 ? 0.471 28.082 3.017 1.00 40.93 72 PHE B CA 1
ATOM 1333 C C . PHE B 1 76 ? -0.553 29.166 3.317 1.00 37.21 72 PHE B C 1
ATOM 1334 O O . PHE B 1 76 ? -1.716 29.065 2.913 1.00 37.76 72 PHE B O 1
ATOM 1342 N N . ARG B 1 77 ? -0.133 30.215 4.026 1.00 34.32 73 ARG B N 1
ATOM 1343 C CA . ARG B 1 77 ? -1.067 31.242 4.480 1.00 34.57 73 ARG B CA 1
ATOM 1344 C C . ARG B 1 77 ? -1.766 31.939 3.320 1.00 32.88 73 ARG B C 1
ATOM 1345 O O . ARG B 1 77 ? -2.943 32.299 3.431 1.00 31.29 73 ARG B O 1
ATOM 1353 N N . SER B 1 78 ? -1.069 32.125 2.197 1.00 31.07 74 SER B N 1
ATOM 1354 C CA . SER B 1 78 ? -1.656 32.850 1.074 1.00 32.55 74 SER B CA 1
ATOM 1355 C C . SER B 1 78 ? -2.856 32.114 0.485 1.00 32.80 74 SER B C 1
ATOM 1356 O O . SER B 1 78 ? -3.788 32.755 -0.013 1.00 31.69 74 SER B O 1
ATOM 1359 N N . ILE B 1 79 ? -2.855 30.781 0.515 1.00 33.73 75 ILE B N 1
ATOM 1360 C CA . ILE B 1 79 ? -4.024 30.082 -0.003 1.00 37.12 75 ILE B CA 1
ATOM 1361 C C . ILE B 1 79 ? -5.145 30.032 1.033 1.00 37.27 75 ILE B C 1
ATOM 1362 O O . ILE B 1 79 ? -6.323 30.017 0.667 1.00 40.85 75 ILE B O 1
ATOM 1367 N N . SER B 1 80 ? -4.809 30.038 2.327 1.00 33.62 76 SER B N 1
ATOM 1368 C CA . SER B 1 80 ? -5.832 30.194 3.357 1.00 34.16 76 SER B CA 1
ATOM 1369 C C . SER B 1 80 ? -6.532 31.542 3.222 1.00 32.35 76 SER B C 1
ATOM 1370 O O . SER B 1 80 ? -7.765 31.630 3.291 1.00 33.24 76 SER B O 1
ATOM 1373 N N . GLU B 1 81 ? -5.760 32.607 3.013 1.00 31.49 77 GLU B N 1
ATOM 1374 C CA . GLU B 1 81 ? -6.340 33.944 2.973 1.00 33.75 77 GLU B CA 1
ATOM 1375 C C . GLU B 1 81 ? -7.225 34.132 1.747 1.00 31.19 77 GLU B C 1
ATOM 1376 O O . GLU B 1 81 ? -8.271 34.787 1.823 1.00 30.90 77 GLU B O 1
ATOM 1382 N N . ALA B 1 82 ? -6.821 33.574 0.606 1.00 28.42 78 ALA B N 1
ATOM 1383 C CA . ALA B 1 82 ? -7.615 33.725 -0.610 1.00 29.88 78 ALA B CA 1
ATOM 1384 C C . ALA B 1 82 ? -8.926 32.949 -0.541 1.00 30.94 78 ALA B C 1
ATOM 1385 O O . ALA B 1 82 ? -9.953 33.414 -1.045 1.00 29.91 78 ALA B O 1
ATOM 1387 N N . MET B 1 83 ? -8.922 31.767 0.079 1.00 31.56 79 MET B N 1
ATOM 1388 C CA . MET B 1 83 ? -10.138 30.959 0.140 1.00 31.67 79 MET B CA 1
ATOM 1389 C C . MET B 1 83 ? -11.256 31.593 0.966 1.00 32.76 79 MET B C 1
ATOM 1390 O O . MET B 1 83 ? -12.381 31.081 0.947 1.00 31.68 79 MET B O 1
ATOM 1395 N N . ASP B 1 84 ? -10.986 32.684 1.689 1.00 33.13 80 ASP B N 1
ATOM 1396 C CA . ASP B 1 84 ? -12.030 33.296 2.506 1.00 33.55 80 ASP B CA 1
ATOM 1397 C C . ASP B 1 84 ? -13.143 33.884 1.655 1.00 33.09 80 ASP B C 1
ATOM 1398 O O . ASP B 1 84 ? -14.294 33.949 2.098 1.00 34.64 80 ASP B O 1
ATOM 1403 N N . GLU B 1 85 ? -12.817 34.333 0.443 1.00 30.39 81 GLU B N 1
ATOM 1404 C CA . GLU B 1 85 ? -13.829 34.871 -0.456 1.00 33.00 81 GLU B CA 1
ATOM 1405 C C . GLU B 1 85 ? -14.868 33.821 -0.839 1.00 32.19 81 GLU B C 1
ATOM 1406 O O . GLU B 1 85 ? -15.991 34.184 -1.210 1.00 32.95 81 GLU B O 1
ATOM 1412 N N . TYR B 1 86 ? -14.534 32.527 -0.730 1.00 30.37 82 TYR B N 1
ATOM 1413 C CA . TYR B 1 86 ? -15.323 31.478 -1.361 1.00 29.44 82 TYR B CA 1
ATOM 1414 C C . TYR B 1 86 ? -15.920 30.457 -0.409 1.00 28.79 82 TYR B C 1
ATOM 1415 O O . TYR B 1 86 ? -16.895 29.806 -0.785 1.00 28.25 82 TYR B O 1
ATOM 1424 N N . VAL B 1 87 ? -15.374 30.287 0.797 1.00 26.67 83 VAL B N 1
ATOM 1425 C CA . VAL B 1 87 ? -15.853 29.265 1.715 1.00 25.70 83 VAL B CA 1
ATOM 1426 C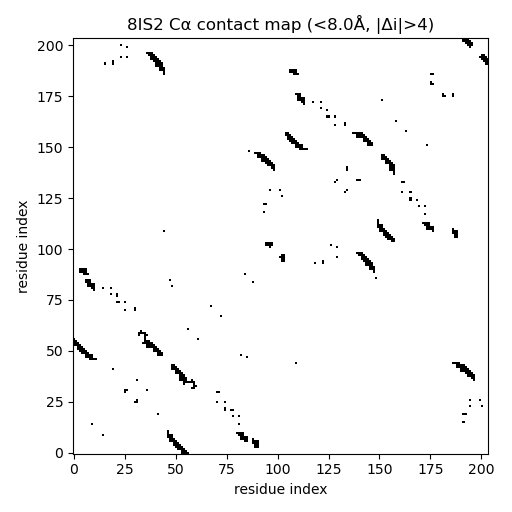 C . VAL B 1 87 ? -16.004 29.833 3.120 1.00 25.77 83 VAL B C 1
ATOM 1427 O O . VAL B 1 87 ? -15.382 30.837 3.489 1.00 26.48 83 VAL B O 1
ATOM 1431 N N . THR B 1 88 ? -16.853 29.168 3.901 1.00 26.50 84 THR B N 1
ATOM 1432 C CA . THR B 1 88 ? -17.119 29.438 5.306 1.00 26.33 84 THR B CA 1
ATOM 1433 C C . THR B 1 88 ? -17.060 28.110 6.041 1.00 23.42 84 THR B C 1
ATOM 1434 O O . THR B 1 88 ? -17.225 27.053 5.427 1.00 22.85 84 THR B O 1
ATOM 1438 N N . PRO B 1 89 ? -16.747 28.114 7.337 1.00 21.84 85 PRO B N 1
ATOM 1439 C CA . PRO B 1 89 ? -16.679 26.843 8.070 1.00 22.62 85 PRO B CA 1
ATOM 1440 C C . PRO B 1 89 ? -18.000 26.081 8.013 1.00 21.60 85 PRO B C 1
ATOM 1441 O O . PRO B 1 89 ? -19.082 26.664 8.061 1.00 21.11 85 PRO B O 1
ATOM 1445 N N . TYR B 1 90 ? -17.905 24.758 7.885 1.00 19.52 86 TYR B N 1
ATOM 1446 C CA . TYR B 1 90 ? -19.111 23.934 7.828 1.00 19.43 86 TYR B CA 1
ATOM 1447 C C . TYR B 1 90 ? -19.971 24.088 9.080 1.00 20.39 86 TYR B C 1
ATOM 1448 O O . TYR B 1 90 ? -21.200 24.163 8.990 1.00 22.10 86 TYR B O 1
ATOM 1457 N N . GLU B 1 91 ? -19.349 24.158 10.251 1.00 21.73 87 GLU B N 1
ATOM 1458 C CA . GLU B 1 91 ? -20.036 24.430 11.507 1.00 26.59 87 GLU B CA 1
ATOM 1459 C C . GLU B 1 91 ? -19.425 25.672 12.141 1.00 24.11 87 GLU B C 1
ATOM 1460 O O . GLU B 1 91 ? -18.199 25.779 12.251 1.00 24.74 87 GLU B O 1
ATOM 1466 N N . GLY B 1 92 ? -20.288 26.603 12.568 1.00 21.90 88 GLY B N 1
ATOM 1467 C CA . GLY B 1 92 ? -19.816 27.908 12.983 1.00 21.47 88 GLY B CA 1
ATOM 1468 C C . GLY B 1 92 ? -19.406 28.008 14.433 1.00 19.06 88 GLY B C 1
ATOM 1469 O O . GLY B 1 92 ? -18.622 28.890 14.783 1.00 20.52 88 GLY B O 1
ATOM 1470 N N . ALA B 1 93 ? -19.889 27.104 15.293 1.00 19.84 89 ALA B N 1
ATOM 1471 C CA . ALA B 1 93 ? -19.733 27.293 16.737 1.00 20.06 89 ALA B CA 1
ATOM 1472 C C . ALA B 1 93 ? -18.269 27.446 17.145 1.00 21.67 89 ALA B C 1
ATOM 1473 O O . ALA B 1 93 ? -17.922 28.334 17.936 1.00 21.70 89 ALA B O 1
ATOM 1475 N N . TRP B 1 94 ? -17.408 26.570 16.628 1.00 19.09 90 TRP B N 1
ATOM 1476 C CA . TRP B 1 94 ? -15.959 26.642 16.767 1.00 20.24 90 TRP B CA 1
ATOM 1477 C C . TRP B 1 94 ? -15.294 26.788 15.400 1.00 22.35 90 TRP B C 1
ATOM 1478 O O . TRP B 1 94 ? -14.161 26.345 15.188 1.00 23.12 90 TRP B O 1
ATOM 1489 N N . GLY B 1 95 ? -15.998 27.437 14.472 1.00 21.93 91 GLY B N 1
ATOM 1490 C CA . GLY B 1 95 ? -15.481 27.593 13.124 1.00 23.03 91 GLY B CA 1
ATOM 1491 C C . G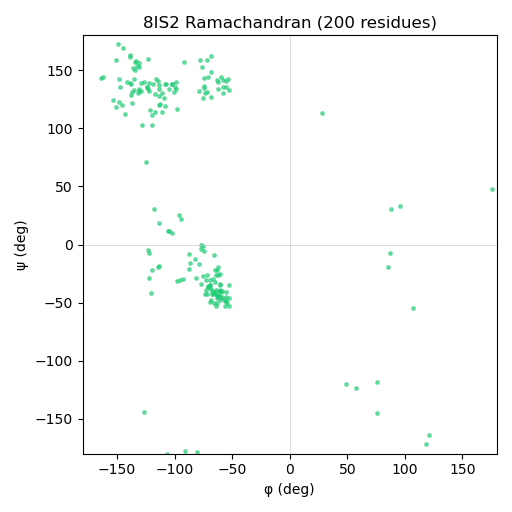LY B 1 95 ? -14.111 28.252 13.100 1.00 23.36 91 GLY B C 1
ATOM 1492 O O . GLY B 1 95 ? -13.848 29.213 13.829 1.00 24.13 91 GLY B O 1
ATOM 1493 N N . SER B 1 96 ? -13.220 27.683 12.280 1.00 23.49 92 SER B N 1
ATOM 1494 C CA .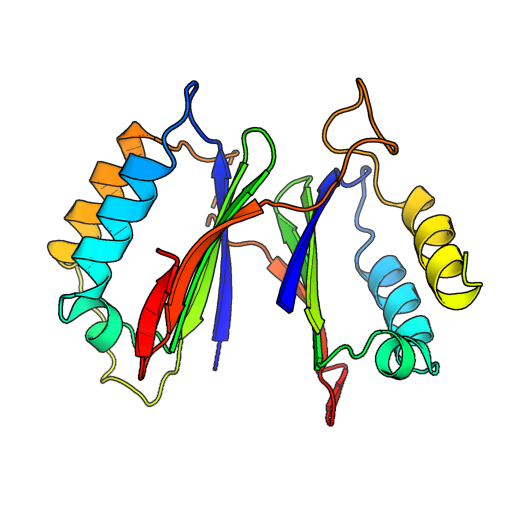 SER B 1 96 ? -11.871 28.179 11.997 1.00 24.49 92 SER B CA 1
ATOM 1495 C C . SER B 1 96 ? -10.827 27.722 13.012 1.00 24.43 92 SER B C 1
ATOM 1496 O O . SER B 1 96 ? -9.630 27.752 12.719 1.00 26.39 92 SER B O 1
ATOM 1499 N N . VAL B 1 97 ? -11.244 27.292 14.195 1.00 23.64 93 VAL B N 1
ATOM 1500 C CA . VAL B 1 97 ? -10.289 26.870 15.210 1.00 23.69 93 VAL B CA 1
ATOM 1501 C C . VAL B 1 97 ? -10.377 25.393 15.535 1.00 24.53 93 VAL B C 1
ATOM 1502 O O . VAL B 1 97 ? -9.424 24.848 16.108 1.00 26.33 93 VAL B O 1
ATOM 1506 N N . GLU B 1 98 ? -11.474 24.722 15.218 1.00 23.86 94 GLU B N 1
ATOM 1507 C CA . GLU B 1 98 ? -11.477 23.276 15.279 1.00 24.06 94 GLU B CA 1
ATOM 1508 C C . GLU B 1 98 ? -11.095 22.738 13.912 1.00 23.28 94 GLU B C 1
ATOM 1509 O O . GLU B 1 98 ? -11.228 23.419 12.890 1.00 23.05 94 GLU B O 1
ATOM 1515 N N . GLN B 1 99 ? -10.591 21.509 13.900 1.00 21.84 95 GLN B N 1
ATOM 1516 C CA . GLN B 1 99 ? -10.122 20.932 12.653 1.00 23.39 95 GLN B CA 1
ATOM 1517 C C . GLN B 1 99 ? -11.265 20.811 11.653 1.00 22.58 95 GLN B C 1
ATOM 1518 O O . GLN B 1 99 ? -12.403 20.474 12.007 1.00 23.92 95 GLN B O 1
ATOM 1524 N N . ALA B 1 100 ? -10.953 21.113 10.392 1.00 19.76 96 ALA B N 1
ATOM 1525 C CA . ALA B 1 100 ? -11.869 20.983 9.270 1.00 20.76 96 ALA B CA 1
ATOM 1526 C C . ALA B 1 100 ? -11.590 19.736 8.433 1.00 21.24 96 ALA B C 1
ATOM 1527 O O . ALA B 1 100 ? -12.150 19.583 7.339 1.00 22.34 96 ALA B O 1
ATOM 1529 N N . SER B 1 101 ? -10.726 18.845 8.913 1.00 20.97 97 SER B N 1
ATOM 1530 C CA . SER B 1 101 ? -10.381 17.637 8.183 1.00 19.60 97 SER B CA 1
ATOM 1531 C C . SER B 1 101 ? -11.173 16.450 8.708 1.00 19.09 97 SER B C 1
ATOM 1532 O O . SER B 1 101 ? -11.360 16.294 9.919 1.00 20.37 97 SER B O 1
ATOM 1535 N N . ALA B 1 102 ? -11.623 15.611 7.777 1.00 19.54 98 ALA B N 1
ATOM 1536 C CA . ALA B 1 102 ? -12.346 14.400 8.108 1.00 19.50 98 ALA B CA 1
ATOM 1537 C C . ALA B 1 102 ? -11.411 13.403 8.786 1.00 20.45 98 ALA B C 1
ATOM 1538 O O . ALA B 1 102 ? -10.188 13.528 8.727 1.00 22.25 98 ALA B O 1
ATOM 1540 N N . ARG B 1 103 ? -12.005 12.418 9.462 1.00 19.29 99 ARG B N 1
ATOM 1541 C CA . ARG B 1 103 ? -11.260 11.368 10.149 1.00 21.24 99 ARG B CA 1
ATOM 1542 C C . ARG B 1 103 ? -11.531 10.040 9.455 1.00 21.30 99 ARG B C 1
ATOM 1543 O O . ARG B 1 103 ? -12.683 9.600 9.362 1.00 20.23 99 ARG B O 1
ATOM 1551 N N . GLN B 1 104 ? -10.475 9.413 8.956 1.00 21.38 100 GLN B N 1
ATOM 1552 C CA . GLN B 1 104 ? -10.597 8.117 8.306 1.00 21.06 100 GLN B CA 1
ATOM 1553 C C . GLN B 1 104 ? -10.825 7.022 9.340 1.00 20.34 100 GLN B C 1
ATOM 1554 O O . GLN B 1 104 ? -10.158 6.983 10.377 1.00 21.66 100 GLN B O 1
ATOM 1560 N N . PHE B 1 105 ? -11.785 6.137 9.069 1.00 19.27 101 PHE B N 1
ATOM 1561 C CA . PHE B 1 105 ? -12.044 4.987 9.919 1.00 19.78 101 PHE B CA 1
ATOM 1562 C C . PHE B 1 105 ? -11.962 3.648 9.198 1.00 20.67 101 PHE B C 1
ATOM 1563 O O . PHE B 1 105 ? -12.030 2.613 9.871 1.00 23.94 101 PHE B O 1
ATOM 1571 N N . TYR B 1 106 ? -11.759 3.629 7.883 1.00 19.67 102 TYR B N 1
ATOM 1572 C CA . TYR B 1 106 ? -11.637 2.385 7.139 1.00 18.93 102 TYR B CA 1
ATOM 1573 C C . TYR B 1 106 ? -10.687 2.599 5.966 1.00 18.54 102 TYR B C 1
ATOM 1574 O O . TYR B 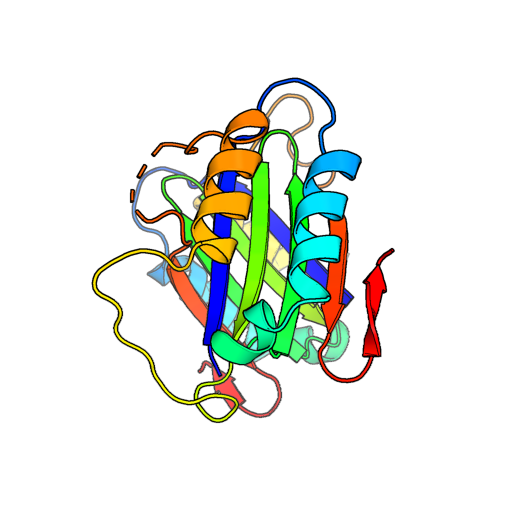1 106 ? -10.706 3.655 5.326 1.00 21.27 102 TYR B O 1
ATOM 1583 N N . HIS B 1 107 ? -9.880 1.577 5.668 1.00 17.90 103 HIS B N 1
ATOM 1584 C CA . HIS B 1 107 ? -8.956 1.611 4.534 1.00 16.47 103 HIS B CA 1
ATOM 1585 C C . HIS B 1 107 ? -8.726 0.173 4.093 1.00 16.94 103 HIS B C 1
ATOM 1586 O O . HIS B 1 107 ? -8.366 -0.678 4.912 1.00 19.71 103 HIS B O 1
ATOM 1593 N N . TRP B 1 108 ? -8.993 -0.094 2.812 1.00 18.93 104 TRP B N 1
ATOM 1594 C CA . TRP B 1 108 ? -8.708 -1.363 2.169 1.00 20.15 104 TRP B CA 1
ATOM 1595 C C . TRP B 1 108 ? -7.891 -1.057 0.925 1.00 20.12 104 TRP B C 1
ATOM 1596 O O . TRP B 1 108 ? -8.143 -0.075 0.232 1.00 19.35 104 TRP B O 1
ATOM 1607 N N . LYS B 1 109 ? -6.893 -1.886 0.652 1.00 20.90 105 LYS B N 1
ATOM 1608 C CA . LYS B 1 109 ? -6.053 -1.675 -0.514 1.00 24.93 105 LYS B CA 1
ATOM 1609 C C . LYS B 1 109 ? -5.804 -3.019 -1.162 1.00 27.09 105 LYS B C 1
ATOM 1610 O O . LYS B 1 109 ? -5.427 -3.975 -0.475 1.00 29.40 105 LYS B O 1
ATOM 1616 N N . ARG B 1 110 ? -6.046 -3.096 -2.471 1.00 28.42 106 ARG B N 1
ATOM 1617 C CA . ARG B 1 110 ? -5.774 -4.324 -3.208 1.00 31.39 106 ARG B CA 1
ATOM 1618 C C . ARG B 1 110 ? -4.304 -4.689 -3.062 1.00 34.95 106 ARG B C 1
ATOM 1619 O O . ARG B 1 110 ? -3.428 -3.827 -3.170 1.00 37.11 106 ARG B O 1
ATOM 1627 N N . GLY B 1 111 ? -4.039 -5.966 -2.807 1.00 36.53 107 GLY B N 1
ATOM 1628 C CA . GLY B 1 111 ? -2.690 -6.424 -2.548 1.00 38.81 107 GLY B CA 1
ATOM 1629 C C . GLY B 1 111 ? -2.492 -6.760 -1.085 1.00 40.52 107 GLY B C 1
ATOM 1630 O O . GLY B 1 111 ? -2.072 -7.869 -0.747 1.00 44.88 107 GLY B O 1
ATOM 1631 N N . LEU B 1 112 ? -2.795 -5.804 -0.204 1.00 39.39 108 LEU B N 1
ATOM 1632 C CA . LEU B 1 112 ? -2.723 -6.027 1.234 1.00 38.76 108 LEU B CA 1
ATOM 1633 C C . LEU B 1 112 ? -4.047 -6.480 1.818 1.00 36.58 108 LEU B C 1
ATOM 1634 O O . LEU B 1 112 ? -4.058 -7.204 2.817 1.00 36.56 108 LEU B O 1
ATOM 1639 N N . GLY B 1 113 ? -5.160 -6.062 1.221 1.00 34.02 109 GLY B N 1
ATOM 1640 C CA . GLY B 1 113 ? -6.463 -6.196 1.841 1.00 33.87 109 GLY B CA 1
ATOM 1641 C C . GLY B 1 113 ? -6.631 -5.158 2.930 1.00 33.13 109 GLY B C 1
ATOM 1642 O O . GLY B 1 113 ? -6.557 -3.956 2.660 1.00 31.28 109 GLY B O 1
ATOM 1643 N N . ARG B 1 114 ? -6.819 -5.615 4.169 1.00 34.74 110 ARG B N 1
ATOM 1644 C CA . ARG B 1 114 ? -7.069 -4.713 5.287 1.00 33.97 110 ARG B CA 1
ATOM 1645 C C . ARG B 1 114 ? -5.893 -3.780 5.508 1.00 32.41 110 ARG B C 1
ATOM 1646 O O . ARG B 1 114 ? -4.739 -4.213 5.555 1.00 32.79 110 ARG B O 1
ATOM 1654 N N . VAL B 1 115 ? -6.195 -2.496 5.685 1.00 29.83 111 VAL B N 1
ATOM 1655 C CA . VAL B 1 115 ? -5.229 -1.521 6.160 1.00 26.66 111 VAL B CA 1
ATOM 1656 C C . VAL B 1 115 ? -5.690 -0.870 7.456 1.00 27.00 111 VAL B C 1
ATOM 1657 O O . VAL B 1 115 ? -4.902 -0.704 8.386 1.00 28.22 111 VAL B O 1
ATOM 1661 N N . GLN B 1 116 ? -6.968 -0.529 7.544 1.00 26.46 112 GLN B N 1
ATOM 1662 C CA . GLN B 1 116 ? -7.585 -0.045 8.771 1.00 26.59 112 GLN B CA 1
ATOM 1663 C C . GLN B 1 116 ? -9.038 -0.498 8.781 1.00 26.39 112 GLN B C 1
ATOM 1664 O O . GLN B 1 116 ? -9.787 -0.206 7.837 1.00 25.04 112 GLN B O 1
ATOM 1670 N N . PRO B 1 117 ? -9.470 -1.248 9.807 1.00 29.94 113 PRO B N 1
ATOM 1671 C CA . PRO B 1 117 ? -8.663 -1.818 10.887 1.00 33.45 113 PRO B CA 1
ATOM 1672 C C . PRO B 1 117 ? -8.184 -3.210 10.500 1.00 36.34 113 PRO B C 1
ATOM 1673 O O . PRO B 1 117 ? -8.400 -3.654 9.369 1.00 36.25 113 PRO B O 1
#